Protein AF-A8TC04-F1 (afdb_monomer_lite)

Foldseek 3Di:
DDPDPDPPVVVVVVVLLVVLVVVLVVVLVVLVVVLVVLVVVLVLLVVLLVLLVVLVVLVVVLVVLVVVLVVLVVVLVVLVVVLVVLVVVLVVLVVQLVVLVVQLVVLVVVVVVDPDDDPVSVVSNVVSVVSNVVSVVVSVVSVVVSVVSVVVSVVSVVVSVVSVVSSVVSVVSSVVSCVSSVVSVHHSVCSVVSSVVSVVVSVVSVVVSVVSVVVSVVSVVVVVVVVVVVVVVVVCVPPVVVVVVDDDDDDDDPPQPPVLVVLLVLLCVLCVPDDPVRSVVVLVCLVVCCVVLVHHSSQLSNQLSVCSNVPNDPVCSNVSSSVVSNSND

Sequence (329 aa):
MSNRSKYQVAIAAIDQYSVPIKAARTSFGSLTEDVKAHSAEIKKLNASAASLKSYASVKRDLTETSAQMGSAKVKAERLAVATKELSLQTKGYESAVTSSQIKLQNLEAQMRATEQPSKALRTAIKEARKEVKLNTANLNEHQQQLSKTQAAYNKSRSEVSKLTKHYDVQRTKLHSLKSKLNESGIQAHKFCETQRQLKRDITAANAALDKQKAKLKSVQAASAKIESNKMARSELGGDALDLAMKGAVLAVPIKFAVDFESAFADVKKAVNDASDEELEVMKKRIVIEAPKLGVTQEGLSAIIAEGARNGIAKDELFNFAESAAKMSV

Structure (mmCIF, N/CA/C/O backbone):
data_AF-A8TC04-F1
#
_entry.id   AF-A8TC04-F1
#
loop_
_atom_site.group_PDB
_atom_site.id
_atom_site.type_symbol
_atom_site.label_atom_id
_atom_site.label_alt_id
_atom_site.label_comp_id
_atom_site.label_asym_id
_atom_site.label_entity_id
_atom_site.label_seq_id
_atom_site.pdbx_PDB_ins_code
_atom_site.Cartn_x
_atom_site.Cartn_y
_atom_site.Cartn_z
_atom_site.occupancy
_atom_site.B_iso_or_equiv
_atom_site.auth_seq_id
_atom_site.auth_comp_id
_atom_site.auth_asym_id
_atom_site.auth_atom_id
_atom_site.pdbx_PDB_model_num
ATOM 1 N N . MET A 1 1 ? -28.968 -27.195 91.025 1.00 33.62 1 MET A N 1
ATOM 2 C CA . MET A 1 1 ? -29.391 -27.347 89.618 1.00 33.62 1 MET A CA 1
ATOM 3 C C . MET A 1 1 ? -28.964 -26.120 88.821 1.00 33.62 1 MET A C 1
ATOM 5 O O . MET A 1 1 ? -29.231 -25.011 89.251 1.00 33.62 1 MET A O 1
ATOM 9 N N . SER A 1 2 ? -28.222 -26.370 87.738 1.00 34.72 2 SER A N 1
ATOM 10 C CA . SER A 1 2 ? -27.851 -25.525 86.586 1.00 34.72 2 SER A CA 1
ATOM 11 C C . SER A 1 2 ? -28.015 -23.996 86.658 1.00 34.72 2 SER A C 1
ATOM 13 O O . SER A 1 2 ? -29.091 -23.457 86.428 1.00 34.72 2 SER A O 1
ATOM 15 N N . ASN A 1 3 ? -26.886 -23.296 86.802 1.00 35.78 3 ASN A N 1
ATOM 16 C CA . ASN A 1 3 ? -26.751 -21.850 86.604 1.00 35.78 3 ASN A CA 1
ATOM 17 C C . ASN A 1 3 ? -26.178 -21.567 85.195 1.00 35.78 3 ASN A C 1
ATOM 19 O O . ASN A 1 3 ? -25.060 -21.081 85.044 1.00 35.78 3 ASN A O 1
ATOM 23 N N . ARG A 1 4 ? -26.902 -21.992 84.146 1.00 34.78 4 ARG A N 1
ATOM 24 C CA . ARG A 1 4 ? -26.385 -22.089 82.762 1.00 34.78 4 ARG A CA 1
ATOM 25 C C . ARG A 1 4 ? -27.090 -21.196 81.727 1.00 34.78 4 ARG A C 1
ATOM 27 O O . ARG A 1 4 ? -27.001 -21.501 80.546 1.00 34.78 4 ARG A O 1
ATOM 34 N N . SER A 1 5 ? -27.774 -20.112 82.117 1.00 39.09 5 SER A N 1
ATOM 35 C CA . SER A 1 5 ? -28.566 -19.307 81.156 1.00 39.09 5 SER A CA 1
ATOM 36 C C . SER A 1 5 ? -28.134 -17.851 80.933 1.00 39.09 5 SER A C 1
ATOM 38 O O . SER A 1 5 ? -28.690 -17.202 80.055 1.00 39.09 5 SER A O 1
ATOM 40 N N . LYS A 1 6 ? -27.131 -17.313 81.642 1.00 36.12 6 LYS A N 1
ATOM 41 C CA . LYS A 1 6 ? -26.790 -15.874 81.527 1.00 36.12 6 LYS A CA 1
ATOM 42 C C . LYS A 1 6 ? -25.680 -15.522 80.527 1.00 36.12 6 LYS A C 1
ATOM 44 O O . LYS A 1 6 ? -25.502 -14.349 80.230 1.00 36.12 6 LYS A O 1
ATOM 49 N N . TYR A 1 7 ? -24.991 -16.511 79.949 1.00 34.09 7 TYR A N 1
ATOM 50 C CA . TYR A 1 7 ? -23.875 -16.278 79.013 1.00 34.09 7 TYR A CA 1
ATOM 51 C C . TYR A 1 7 ? -24.157 -16.659 77.550 1.00 34.09 7 TYR A C 1
ATOM 53 O O . TYR A 1 7 ? -23.300 -16.452 76.699 1.00 34.09 7 TYR A O 1
ATOM 61 N N . GLN A 1 8 ? -25.348 -17.170 77.221 1.00 34.72 8 GLN A N 1
ATOM 62 C CA . GLN A 1 8 ? -25.701 -17.499 75.828 1.00 34.72 8 GLN A CA 1
ATOM 63 C C . GLN A 1 8 ? -26.382 -16.343 75.073 1.00 34.72 8 GLN A C 1
ATOM 65 O O . GLN A 1 8 ? -26.392 -16.337 73.847 1.00 34.72 8 GLN A O 1
ATOM 70 N N . VAL A 1 9 ? -26.887 -15.323 75.776 1.00 38.72 9 VAL A N 1
ATOM 71 C CA . VAL A 1 9 ? -27.655 -14.220 75.161 1.00 38.72 9 VAL A CA 1
ATOM 72 C C . VAL A 1 9 ? -26.753 -13.103 74.607 1.00 38.72 9 VAL A C 1
ATOM 74 O O . VAL A 1 9 ? -27.128 -12.422 73.659 1.00 38.72 9 VAL A O 1
ATOM 77 N N . ALA A 1 10 ? -25.522 -12.957 75.108 1.00 35.12 10 ALA A N 1
ATOM 78 C CA . ALA A 1 10 ? -24.589 -11.929 74.630 1.00 35.12 10 ALA A CA 1
ATOM 79 C C . ALA A 1 10 ? -23.898 -12.285 73.295 1.00 35.12 10 ALA A C 1
ATOM 81 O O . ALA A 1 10 ? -23.493 -11.392 72.557 1.00 35.12 10 ALA A O 1
ATOM 82 N N . ILE A 1 11 ? -23.787 -13.574 72.956 1.00 33.53 11 ILE A N 1
ATOM 83 C CA . ILE A 1 11 ? -23.133 -14.022 71.712 1.00 33.53 11 ILE A CA 1
ATOM 84 C C . ILE A 1 11 ? -24.115 -13.993 70.526 1.00 33.53 11 ILE A C 1
ATOM 86 O O . ILE A 1 11 ? -23.712 -13.683 69.410 1.00 33.53 11 ILE A O 1
ATOM 90 N N . ALA A 1 12 ? -25.413 -14.213 70.766 1.00 33.16 12 ALA A N 1
ATOM 91 C CA . ALA A 1 12 ? -26.442 -14.158 69.723 1.00 33.16 12 ALA A CA 1
ATOM 92 C C . ALA A 1 12 ? -26.723 -12.727 69.224 1.00 33.16 12 ALA A C 1
ATOM 94 O O . ALA A 1 12 ? -26.938 -12.531 68.030 1.00 33.16 12 ALA A O 1
ATOM 95 N N . ALA A 1 13 ? -26.660 -11.725 70.110 1.00 35.31 13 ALA A N 1
ATOM 96 C CA . ALA A 1 13 ? -26.838 -10.326 69.726 1.00 35.31 13 ALA A CA 1
ATOM 97 C C . ALA A 1 13 ? -25.692 -9.852 68.818 1.00 35.31 13 ALA A C 1
ATOM 99 O O . ALA A 1 13 ? -25.944 -9.341 67.737 1.00 35.31 13 ALA A O 1
ATOM 100 N N . ILE A 1 14 ? -24.428 -10.106 69.179 1.00 37.06 14 ILE A N 1
ATOM 101 C CA . ILE A 1 14 ? -23.271 -9.716 68.348 1.00 37.06 14 ILE A CA 1
ATOM 102 C C . ILE A 1 14 ? -23.347 -10.330 66.938 1.00 37.06 14 ILE A C 1
ATOM 104 O O . ILE A 1 14 ? -22.962 -9.678 65.966 1.00 37.06 14 ILE A O 1
ATOM 108 N N . ASP A 1 15 ? -23.868 -11.552 66.808 1.00 37.97 15 ASP A N 1
ATOM 109 C CA . ASP A 1 15 ? -23.991 -12.213 65.510 1.00 37.97 15 ASP A CA 1
ATOM 110 C C . ASP A 1 15 ? -25.166 -11.661 64.675 1.00 37.97 15 ASP A C 1
ATOM 112 O O . ASP A 1 15 ? -24.993 -11.477 63.470 1.00 37.97 15 ASP A O 1
ATOM 116 N N . GLN A 1 16 ? -26.297 -11.277 65.292 1.00 39.97 16 GLN A N 1
ATOM 117 C CA . GLN A 1 16 ? -27.462 -10.674 64.612 1.00 39.97 16 GLN A CA 1
ATOM 118 C C . GLN A 1 16 ? -27.167 -9.288 64.008 1.00 39.97 16 GLN A C 1
ATOM 120 O O . GLN A 1 16 ? -27.421 -9.098 62.819 1.00 39.97 16 GLN A O 1
ATOM 125 N N . TYR A 1 17 ? -26.485 -8.390 64.731 1.00 40.44 17 TYR A N 1
ATOM 126 C CA . TYR A 1 17 ? -26.035 -7.091 64.185 1.00 40.44 17 TYR A CA 1
ATOM 127 C C . TYR A 1 17 ? -24.934 -7.237 63.113 1.00 40.44 17 TYR A C 1
ATOM 129 O O . TYR A 1 17 ? -24.669 -6.319 62.330 1.00 40.44 17 TYR A O 1
ATOM 137 N N . SER A 1 18 ? -24.252 -8.389 63.058 1.00 42.75 18 SER A N 1
ATOM 138 C CA . SER A 1 18 ? -23.198 -8.645 62.070 1.00 42.75 18 SER A CA 1
ATOM 139 C C . SER A 1 18 ? -23.751 -9.000 60.688 1.00 42.75 18 SER A C 1
ATOM 141 O O . SER A 1 18 ? -23.075 -8.752 59.688 1.00 42.75 18 SER A O 1
ATOM 143 N N . VAL A 1 19 ? -24.962 -9.563 60.607 1.00 45.06 19 VAL A N 1
ATOM 144 C CA . VAL A 1 19 ? -25.558 -10.067 59.359 1.00 45.06 19 VAL A CA 1
ATOM 145 C C . VAL A 1 19 ? -25.884 -8.940 58.368 1.00 45.06 19 VAL A C 1
ATOM 147 O O . VAL A 1 19 ? -25.445 -9.052 57.220 1.00 45.06 19 VAL A O 1
ATOM 150 N N . PRO A 1 20 ? -26.535 -7.823 58.757 1.00 46.47 20 PRO A N 1
ATOM 151 C CA . PRO A 1 20 ? -26.794 -6.702 57.849 1.00 46.47 20 PRO A CA 1
ATOM 152 C C . PRO A 1 20 ? -25.502 -6.039 57.356 1.00 46.47 20 PRO A C 1
ATOM 154 O O . PRO A 1 20 ? -25.370 -5.708 56.178 1.00 46.47 20 PRO A O 1
ATOM 157 N N . ILE A 1 21 ? -24.502 -5.901 58.233 1.00 49.81 21 ILE A N 1
ATOM 158 C CA . ILE A 1 21 ? -23.195 -5.314 57.896 1.00 49.81 21 ILE A CA 1
ATOM 159 C C . ILE A 1 21 ? -22.402 -6.242 56.964 1.00 49.81 21 ILE A C 1
ATOM 161 O O . ILE A 1 21 ? -21.802 -5.780 55.990 1.00 49.81 21 ILE A O 1
ATOM 165 N N . LYS A 1 22 ? -22.419 -7.559 57.212 1.00 51.62 22 LYS A N 1
ATOM 166 C CA . LYS A 1 22 ? -21.842 -8.565 56.307 1.00 51.62 22 LYS A CA 1
ATOM 167 C C . LYS A 1 22 ? -22.556 -8.542 54.953 1.00 51.62 22 LYS A C 1
ATOM 169 O O . LYS A 1 22 ? -21.878 -8.508 53.933 1.00 51.62 22 LYS A O 1
ATOM 174 N N . ALA A 1 23 ? -23.887 -8.473 54.924 1.00 51.75 23 ALA A N 1
ATOM 175 C CA . ALA A 1 23 ? -24.673 -8.384 53.692 1.00 51.75 23 ALA A CA 1
ATOM 176 C C . ALA A 1 23 ? -24.370 -7.102 52.894 1.00 51.75 23 ALA A C 1
ATOM 178 O O . ALA A 1 23 ? -24.183 -7.161 51.676 1.00 51.75 23 ALA A O 1
ATOM 179 N N . ALA A 1 24 ? -24.226 -5.956 53.568 1.00 53.03 24 ALA A N 1
ATOM 180 C CA . ALA A 1 24 ? -23.810 -4.698 52.951 1.00 53.03 24 ALA A CA 1
ATOM 181 C C . ALA A 1 24 ? -22.376 -4.773 52.397 1.00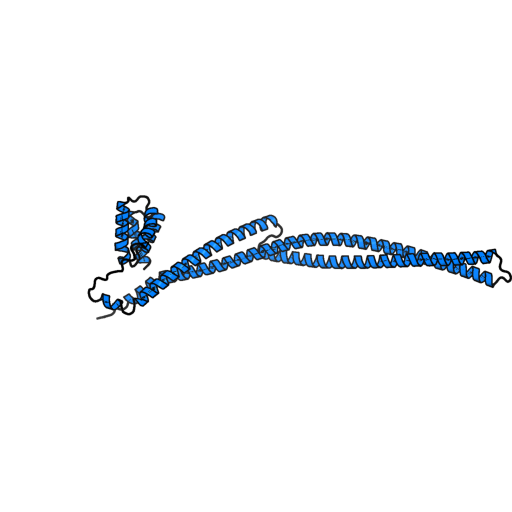 53.03 24 ALA A C 1
ATOM 183 O O . ALA A 1 24 ? -22.118 -4.317 51.283 1.00 53.03 24 ALA A O 1
ATOM 184 N N . ARG A 1 25 ? -21.445 -5.408 53.122 1.00 55.88 25 ARG A N 1
ATOM 185 C CA . ARG A 1 25 ? -20.059 -5.622 52.670 1.00 55.88 25 ARG A CA 1
ATOM 186 C C . ARG A 1 25 ? -19.984 -6.554 51.457 1.00 55.88 25 ARG A C 1
ATOM 188 O O . ARG A 1 25 ? -19.236 -6.266 50.526 1.00 55.88 25 ARG A O 1
ATOM 195 N N . THR A 1 26 ? -20.784 -7.618 51.427 1.00 60.72 26 THR A N 1
ATOM 196 C CA . THR A 1 26 ? -20.911 -8.526 50.273 1.00 60.72 26 THR A CA 1
ATOM 197 C C . THR A 1 26 ? -21.545 -7.819 49.069 1.00 60.72 26 THR A C 1
ATOM 199 O O . THR A 1 26 ? -21.076 -7.969 47.941 1.00 60.72 26 THR A O 1
ATOM 202 N N . SER A 1 27 ? -22.554 -6.974 49.298 1.00 60.47 27 SER A N 1
ATOM 203 C CA . SER A 1 27 ? -23.187 -6.146 48.256 1.00 60.47 27 SER A CA 1
ATOM 204 C C . SER A 1 27 ? -22.231 -5.087 47.690 1.00 60.47 27 SER A C 1
ATOM 206 O O . SER A 1 27 ? -22.223 -4.804 46.496 1.00 60.47 27 SER A O 1
ATOM 208 N N . PHE A 1 28 ? -21.373 -4.513 48.534 1.00 61.53 28 PHE A N 1
ATOM 209 C CA . PHE A 1 28 ? -20.315 -3.601 48.104 1.00 61.53 28 PHE A CA 1
ATOM 210 C C . PHE A 1 28 ? -19.210 -4.322 47.313 1.00 61.53 28 PHE A C 1
ATOM 212 O O . PHE A 1 28 ? -18.729 -3.802 46.302 1.00 61.53 28 PHE A O 1
ATOM 219 N N . GLY A 1 29 ? -18.820 -5.523 47.755 1.00 61.53 29 GLY A N 1
ATOM 220 C CA . GLY A 1 29 ? -17.868 -6.383 47.052 1.00 61.53 29 GLY A CA 1
ATOM 221 C C . GLY A 1 29 ? -18.354 -6.741 45.648 1.00 61.53 29 GLY A C 1
ATOM 222 O O . GLY A 1 29 ? -17.647 -6.472 44.680 1.00 61.53 29 GLY A O 1
ATOM 223 N N . SER A 1 30 ? -19.592 -7.227 45.536 1.00 66.88 30 SER A N 1
ATOM 224 C CA . SER A 1 30 ? -20.228 -7.542 44.247 1.00 66.88 30 SER A CA 1
ATOM 225 C C . SER A 1 30 ? -20.366 -6.316 43.342 1.00 66.88 30 SER A C 1
ATOM 227 O O . SER A 1 30 ? -19.941 -6.375 42.196 1.00 66.88 30 SER A O 1
ATOM 229 N N . LEU A 1 31 ? -20.814 -5.161 43.850 1.00 65.12 31 LEU A N 1
ATOM 230 C CA . LEU A 1 31 ? -20.885 -3.932 43.043 1.00 65.12 31 LEU A CA 1
ATOM 231 C C . LEU A 1 31 ? -19.504 -3.475 42.537 1.00 65.12 31 LEU A C 1
ATOM 233 O O . LEU A 1 31 ? -19.373 -2.960 41.427 1.00 65.12 31 LEU A O 1
ATOM 237 N N . THR A 1 32 ? -18.458 -3.647 43.348 1.00 67.31 32 THR A N 1
ATOM 238 C CA . THR A 1 32 ? -17.078 -3.358 42.932 1.00 67.31 32 THR A CA 1
ATOM 239 C C . THR A 1 32 ? -16.629 -4.307 41.820 1.00 67.31 32 THR A C 1
ATOM 241 O O . THR A 1 32 ? -15.931 -3.891 40.893 1.00 67.31 32 THR A O 1
ATOM 244 N N . GLU A 1 33 ? -17.013 -5.577 41.912 1.00 76.00 33 GLU A N 1
ATOM 245 C CA . GLU A 1 33 ? -16.718 -6.610 40.922 1.00 76.00 33 GLU A CA 1
ATOM 246 C C . GLU A 1 33 ? -17.474 -6.369 39.607 1.00 76.00 33 GLU A C 1
ATOM 248 O O . GLU A 1 33 ? -16.854 -6.404 38.545 1.00 76.00 33 GLU A O 1
ATOM 253 N N . ASP A 1 34 ? -18.739 -5.954 39.673 1.00 72.12 34 ASP A N 1
ATOM 254 C CA . ASP A 1 34 ? -19.549 -5.549 38.518 1.00 72.12 34 ASP A CA 1
ATOM 255 C C . ASP A 1 34 ? -18.953 -4.332 37.801 1.00 72.12 34 ASP A C 1
ATOM 257 O O . ASP A 1 34 ? -18.794 -4.333 36.579 1.00 72.12 34 ASP A O 1
ATOM 261 N N . VAL A 1 35 ? -18.533 -3.301 38.547 1.00 70.75 35 VAL A N 1
ATOM 262 C CA . VAL A 1 35 ? -17.863 -2.123 37.965 1.00 70.75 35 VAL A CA 1
ATOM 263 C C . VAL A 1 35 ? -16.559 -2.525 37.270 1.00 70.75 35 VAL A C 1
ATOM 265 O O . VAL A 1 35 ? -16.237 -1.997 36.200 1.00 70.75 35 VAL A O 1
ATOM 268 N N . LYS A 1 36 ? -15.795 -3.464 37.847 1.00 74.56 36 LYS A N 1
ATOM 269 C CA . LYS A 1 36 ? -14.584 -4.008 37.210 1.00 74.56 36 LYS A CA 1
ATOM 270 C C . LYS A 1 36 ? -14.927 -4.790 35.941 1.00 74.56 36 LYS A C 1
ATOM 272 O O . LYS A 1 36 ? -14.268 -4.574 34.922 1.00 74.56 36 LYS A O 1
ATOM 277 N N . ALA A 1 37 ? -15.948 -5.642 35.981 1.00 77.12 37 ALA A N 1
ATOM 278 C CA . ALA A 1 37 ? -16.402 -6.435 34.844 1.00 77.12 37 ALA A CA 1
ATOM 279 C C . ALA A 1 37 ? -16.880 -5.543 33.686 1.00 77.12 37 ALA A C 1
ATOM 281 O O . ALA A 1 37 ? -16.391 -5.681 32.564 1.00 77.12 37 ALA A O 1
ATOM 282 N N . HIS A 1 38 ? -17.725 -4.546 33.957 1.00 74.69 38 HIS A N 1
ATOM 283 C CA . HIS A 1 38 ? -18.186 -3.595 32.943 1.00 74.69 38 HIS A CA 1
ATOM 284 C C . HIS A 1 38 ? -17.065 -2.703 32.407 1.00 74.69 38 HIS A C 1
ATOM 286 O O . HIS A 1 38 ? -17.018 -2.413 31.213 1.00 74.69 38 HIS A O 1
ATOM 292 N N . SER A 1 39 ? -16.110 -2.297 33.248 1.00 71.69 39 SER A N 1
ATOM 293 C CA . SER A 1 39 ? -14.915 -1.584 32.781 1.00 71.69 39 SER A CA 1
ATOM 294 C C . SER A 1 39 ? -14.104 -2.436 31.794 1.00 71.69 39 SER A C 1
ATOM 296 O O . SER A 1 39 ? -13.683 -1.954 30.736 1.00 71.69 39 SER A O 1
ATOM 298 N N . ALA A 1 40 ? -13.928 -3.728 32.094 1.00 79.94 40 ALA A N 1
ATOM 299 C CA . ALA A 1 40 ? -13.259 -4.672 31.203 1.00 79.94 40 ALA A CA 1
ATOM 300 C C . ALA A 1 40 ? -14.036 -4.880 29.890 1.00 79.94 40 ALA A C 1
ATOM 302 O O . ALA A 1 40 ? -13.431 -4.923 28.814 1.00 79.94 40 ALA A O 1
ATOM 303 N N . GLU A 1 41 ? -15.365 -4.935 29.952 1.00 79.19 41 GLU A N 1
ATOM 304 C CA . GLU A 1 41 ? -16.240 -5.026 28.783 1.00 79.19 41 GLU A CA 1
ATOM 305 C C . GLU A 1 41 ? -16.136 -3.782 27.887 1.00 79.19 41 GLU A C 1
ATOM 307 O O . GLU A 1 41 ? -15.876 -3.906 26.690 1.00 79.19 41 GLU A O 1
ATOM 312 N N . ILE A 1 42 ? -16.207 -2.573 28.455 1.00 78.69 42 ILE A N 1
ATOM 313 C CA . ILE A 1 42 ? -16.012 -1.313 27.717 1.00 78.69 42 ILE A CA 1
ATOM 314 C C . ILE A 1 42 ? -14.633 -1.277 27.058 1.00 78.69 42 ILE A C 1
ATOM 316 O O . ILE A 1 42 ? -14.494 -0.838 25.912 1.00 78.69 42 ILE A O 1
ATOM 320 N N . LYS A 1 43 ? -13.593 -1.765 27.743 1.00 85.00 43 LYS A N 1
ATOM 321 C CA . LYS A 1 43 ? -12.251 -1.882 27.159 1.00 85.00 43 LYS A CA 1
ATOM 322 C C . LYS A 1 43 ? -12.251 -2.822 25.947 1.00 85.00 43 LYS A C 1
ATOM 324 O O . LYS A 1 43 ? -11.655 -2.482 24.923 1.00 85.00 43 LYS A O 1
ATOM 329 N N . LYS A 1 44 ? -12.948 -3.961 26.023 1.00 84.00 44 LYS A N 1
ATOM 330 C CA . LYS A 1 44 ? -13.101 -4.912 24.908 1.00 84.00 44 LYS A CA 1
ATOM 331 C C . LYS A 1 44 ? -13.891 -4.310 23.738 1.00 84.00 44 LYS A C 1
ATOM 333 O O . LYS A 1 44 ? -13.472 -4.458 22.587 1.00 84.00 44 LYS A O 1
ATOM 338 N N . LEU A 1 45 ? -14.980 -3.589 24.009 1.00 82.56 45 LEU A N 1
ATOM 339 C CA . LEU A 1 45 ? -15.776 -2.893 22.990 1.00 82.56 45 LEU A CA 1
ATOM 340 C C . LEU A 1 45 ? -14.953 -1.803 22.286 1.00 82.56 45 LEU A C 1
ATOM 342 O O . LEU A 1 45 ? -14.944 -1.724 21.058 1.00 82.56 45 LEU A O 1
ATOM 346 N N . ASN A 1 46 ? -14.176 -1.019 23.038 1.00 81.88 46 ASN A N 1
ATOM 347 C CA . ASN A 1 46 ? -13.267 -0.022 22.469 1.00 81.88 46 ASN A CA 1
ATOM 348 C C . ASN A 1 46 ? -12.157 -0.657 21.615 1.00 81.88 46 ASN A C 1
ATOM 350 O O . ASN A 1 46 ? -11.884 -0.186 20.508 1.00 81.88 46 ASN A O 1
ATOM 354 N N . ALA A 1 47 ? -11.544 -1.751 22.079 1.00 87.50 47 ALA A N 1
ATOM 355 C CA . ALA A 1 47 ? -10.548 -2.496 21.301 1.00 87.50 47 ALA A CA 1
ATOM 356 C C . ALA A 1 47 ? -11.141 -3.050 19.994 1.00 87.50 47 ALA A C 1
ATOM 358 O O . ALA A 1 47 ? -10.505 -3.011 18.933 1.00 87.50 47 ALA A O 1
ATOM 359 N N . SER A 1 48 ? -12.389 -3.506 20.053 1.00 86.12 48 SER A N 1
ATOM 360 C CA . SER A 1 48 ? -13.142 -3.963 18.891 1.00 86.12 48 SER A CA 1
ATOM 361 C C . SER A 1 48 ? -13.431 -2.829 17.905 1.00 86.12 48 SER A C 1
ATOM 363 O O . SER A 1 48 ? -13.240 -2.996 16.700 1.00 86.12 48 SER A O 1
ATOM 365 N N . ALA A 1 49 ? -13.794 -1.641 18.398 1.00 84.69 49 ALA A N 1
ATOM 366 C CA . ALA A 1 49 ? -14.038 -0.460 17.569 1.00 84.69 49 ALA A CA 1
ATOM 367 C C . ALA A 1 49 ? -12.760 -0.000 16.852 1.00 84.69 49 ALA A C 1
ATOM 369 O O . ALA A 1 49 ? -12.780 0.299 15.654 1.00 84.69 49 ALA A O 1
ATOM 370 N N . ALA A 1 50 ? -11.629 -0.012 17.560 1.00 89.50 50 ALA A N 1
ATOM 371 C CA . ALA A 1 50 ? -10.318 0.292 16.994 1.00 89.50 50 ALA A CA 1
ATOM 372 C C . ALA A 1 50 ? -9.895 -0.731 15.925 1.00 89.50 50 ALA A C 1
ATOM 374 O O . ALA A 1 50 ? -9.382 -0.355 14.864 1.00 89.50 50 ALA A O 1
ATOM 375 N N . SER A 1 51 ? -10.152 -2.018 16.171 1.00 90.06 51 SER A N 1
ATOM 376 C CA . SER A 1 51 ? -9.880 -3.101 15.218 1.00 90.06 51 SER A CA 1
ATOM 377 C C . SER A 1 51 ? -10.747 -2.977 13.964 1.00 90.06 51 SER A C 1
ATOM 379 O O . SER A 1 51 ? -10.246 -3.137 12.853 1.00 90.06 51 SER A O 1
ATOM 381 N N . LEU A 1 52 ? -12.020 -2.604 14.121 1.00 87.94 52 LEU A N 1
ATOM 382 C CA . LEU A 1 52 ? -12.959 -2.390 13.020 1.00 87.94 52 LEU A CA 1
ATOM 383 C C . LEU A 1 52 ? -12.544 -1.193 12.149 1.00 87.94 52 LEU A C 1
ATOM 385 O O . LEU A 1 52 ? -12.503 -1.301 10.923 1.00 87.94 52 LEU A O 1
ATOM 389 N N . LYS A 1 53 ? -12.152 -0.072 12.770 1.00 90.00 53 LYS A N 1
ATOM 390 C CA . LYS A 1 53 ? -11.595 1.095 12.063 1.00 90.00 53 LYS A CA 1
ATOM 391 C C . LYS A 1 53 ? -10.314 0.732 11.307 1.00 90.00 53 LYS A C 1
ATOM 393 O O . LYS A 1 53 ? -10.161 1.089 10.140 1.00 90.00 53 LYS A O 1
ATOM 398 N N . SER A 1 54 ? -9.416 -0.011 11.956 1.00 92.50 54 SER A N 1
ATOM 399 C CA . SER A 1 54 ? -8.176 -0.491 11.337 1.00 92.50 54 SER A CA 1
ATOM 400 C C . SER A 1 54 ? -8.454 -1.411 10.147 1.00 92.50 54 SER A C 1
ATOM 402 O O . SER A 1 54 ? -7.800 -1.281 9.117 1.00 92.50 54 SER A O 1
ATOM 404 N N . TYR A 1 55 ? -9.448 -2.300 10.252 1.00 92.50 55 TYR A N 1
ATOM 405 C CA . TYR A 1 55 ? -9.878 -3.180 9.161 1.00 92.50 55 TYR A CA 1
ATOM 406 C C . TYR A 1 55 ? -10.350 -2.379 7.942 1.00 92.50 55 TYR A C 1
ATOM 408 O O . TYR A 1 55 ? -9.907 -2.645 6.825 1.00 92.50 55 TYR A O 1
ATOM 416 N N . ALA A 1 56 ? -11.191 -1.361 8.148 1.00 90.75 56 ALA A N 1
ATOM 417 C CA . ALA A 1 56 ? -11.659 -0.493 7.068 1.00 90.75 56 ALA A CA 1
ATOM 418 C C . ALA A 1 56 ? -10.518 0.297 6.408 1.00 90.75 56 ALA A C 1
ATOM 420 O O . ALA A 1 56 ? -10.455 0.357 5.181 1.00 90.75 56 ALA A O 1
ATOM 421 N N . SER A 1 57 ? -9.591 0.843 7.205 1.00 92.69 57 SER A N 1
ATOM 422 C CA . SER A 1 57 ? -8.409 1.540 6.679 1.00 92.69 57 SER A CA 1
ATOM 423 C C . SER A 1 57 ? -7.551 0.613 5.825 1.00 92.69 57 SER A C 1
ATOM 425 O O . SER A 1 57 ? -7.301 0.916 4.666 1.00 92.69 57 SER A O 1
ATOM 427 N N . VAL A 1 58 ? -7.174 -0.557 6.353 1.00 95.19 58 VAL A N 1
ATOM 428 C CA . VAL A 1 58 ? -6.338 -1.520 5.620 1.00 95.19 58 VAL A CA 1
ATOM 429 C C . VAL A 1 58 ? -7.045 -2.008 4.356 1.00 95.19 58 VAL A C 1
ATOM 431 O O . VAL A 1 58 ? -6.391 -2.193 3.337 1.00 95.19 58 VAL A O 1
ATOM 434 N N . LYS A 1 59 ? -8.374 -2.176 4.375 1.00 93.19 59 LYS A N 1
ATOM 435 C CA . LYS A 1 59 ? -9.148 -2.522 3.174 1.00 93.19 59 LYS A CA 1
ATOM 436 C C . LYS A 1 59 ? -9.042 -1.433 2.101 1.00 93.19 59 LYS A C 1
ATOM 438 O O . LYS A 1 59 ? -8.833 -1.765 0.938 1.00 93.19 59 LYS A O 1
ATOM 443 N N . ARG A 1 60 ? -9.159 -0.156 2.484 1.00 93.31 60 ARG A N 1
ATOM 444 C CA . ARG A 1 60 ? -8.987 0.990 1.575 1.00 93.31 60 ARG A CA 1
ATOM 445 C C . ARG A 1 60 ? -7.563 1.034 1.014 1.00 93.31 60 ARG A C 1
ATOM 447 O O . ARG A 1 60 ? -7.388 1.086 -0.202 1.00 93.31 60 ARG A O 1
ATOM 454 N N . ASP A 1 61 ? -6.563 0.923 1.881 1.00 93.44 61 ASP A N 1
ATOM 455 C CA . ASP A 1 61 ? -5.151 0.957 1.489 1.00 93.44 61 ASP A CA 1
ATOM 456 C C . ASP A 1 61 ? -4.797 -0.222 0.563 1.00 93.44 61 ASP A C 1
ATOM 458 O O . ASP A 1 61 ? -4.043 -0.051 -0.393 1.00 93.44 61 ASP A O 1
ATOM 462 N N . LEU A 1 62 ? -5.401 -1.398 0.781 1.00 95.19 62 LEU A N 1
ATOM 463 C CA . LEU A 1 62 ? -5.256 -2.573 -0.083 1.00 95.19 62 LEU A CA 1
ATOM 464 C C . LEU A 1 62 ? -5.829 -2.322 -1.483 1.00 95.19 62 LEU A C 1
ATOM 466 O O . LEU A 1 62 ? -5.194 -2.674 -2.477 1.00 95.19 62 LEU A O 1
ATOM 470 N N . THR A 1 63 ? -7.009 -1.698 -1.583 1.00 93.88 63 THR A N 1
ATOM 471 C CA . THR A 1 63 ? -7.595 -1.341 -2.888 1.00 93.88 63 THR A CA 1
ATOM 472 C C . THR A 1 63 ? -6.754 -0.306 -3.631 1.00 93.88 63 THR A C 1
ATOM 474 O O . THR A 1 63 ? -6.522 -0.450 -4.831 1.00 93.88 63 THR A O 1
ATOM 477 N N . GLU A 1 64 ? -6.228 0.688 -2.915 1.00 95.00 64 GLU A N 1
ATOM 478 C CA . GLU A 1 64 ? -5.365 1.727 -3.477 1.00 95.00 64 GLU A CA 1
ATOM 479 C C . GLU A 1 64 ? -4.029 1.140 -3.959 1.00 95.00 64 GLU A C 1
ATOM 481 O O . GLU A 1 64 ? -3.629 1.346 -5.106 1.00 95.00 64 GLU A O 1
ATOM 486 N N . THR A 1 65 ? -3.392 0.307 -3.132 1.00 96.06 65 THR A N 1
ATOM 487 C CA . THR A 1 65 ? -2.140 -0.389 -3.469 1.00 96.06 65 THR A CA 1
ATOM 488 C C . THR A 1 65 ? -2.339 -1.333 -4.655 1.00 96.06 65 THR A C 1
ATOM 490 O O . THR A 1 65 ? -1.481 -1.409 -5.532 1.00 96.06 65 THR A O 1
ATOM 493 N N . SER A 1 66 ? -3.491 -2.008 -4.751 1.00 94.62 66 SER A N 1
ATOM 494 C CA . SER A 1 66 ? -3.839 -2.843 -5.907 1.00 94.62 66 SER A CA 1
ATOM 495 C C . SER A 1 66 ? -3.927 -2.031 -7.203 1.00 94.62 66 SER A C 1
ATOM 497 O O . SER A 1 66 ? -3.403 -2.460 -8.233 1.00 94.62 66 SER A O 1
ATOM 499 N N . ALA A 1 67 ? -4.558 -0.854 -7.168 1.00 94.44 67 ALA A N 1
ATOM 500 C CA . ALA A 1 67 ? -4.669 0.027 -8.332 1.00 94.44 67 ALA A CA 1
ATOM 501 C C . ALA A 1 67 ? -3.302 0.596 -8.757 1.00 94.44 67 ALA A C 1
ATOM 503 O O . ALA A 1 67 ? -2.964 0.609 -9.948 1.00 94.44 67 ALA A O 1
ATOM 504 N N . GLN A 1 68 ? -2.479 1.005 -7.786 1.00 94.19 68 GLN A N 1
ATOM 505 C CA . GLN A 1 68 ? -1.106 1.454 -8.025 1.00 94.19 68 GLN A CA 1
ATOM 506 C C . GLN A 1 68 ? -0.239 0.330 -8.603 1.00 94.19 68 GLN A C 1
ATOM 508 O O . GLN A 1 68 ? 0.481 0.551 -9.576 1.00 94.19 68 GLN A O 1
ATOM 513 N N . MET A 1 69 ? -0.348 -0.889 -8.065 1.00 95.75 69 MET A N 1
ATOM 514 C CA . MET A 1 69 ? 0.359 -2.069 -8.566 1.00 95.75 69 MET A CA 1
ATOM 515 C C . MET A 1 69 ? -0.043 -2.389 -10.008 1.00 95.75 69 MET A C 1
ATOM 517 O O . MET A 1 69 ? 0.833 -2.639 -10.833 1.00 95.75 69 MET A O 1
ATOM 521 N N . GLY A 1 70 ? -1.339 -2.349 -10.333 1.00 91.94 70 GLY A N 1
ATOM 522 C CA . GLY A 1 70 ? -1.824 -2.530 -11.705 1.00 91.94 70 GLY A CA 1
ATOM 523 C C . GLY A 1 70 ? -1.235 -1.490 -12.660 1.00 91.94 70 GLY A C 1
ATOM 524 O O . GLY A 1 70 ? -0.659 -1.838 -13.689 1.00 91.94 70 GLY A O 1
ATOM 525 N N . SER A 1 71 ? -1.270 -0.217 -12.268 1.00 94.00 71 SER A N 1
ATOM 526 C CA . SER A 1 71 ? -0.681 0.878 -13.049 1.00 94.00 71 SER A CA 1
ATOM 527 C C . SER A 1 71 ? 0.834 0.721 -13.234 1.00 94.00 71 SER A C 1
ATOM 529 O O . SER A 1 71 ? 1.364 0.984 -14.314 1.00 94.00 71 SER A O 1
ATOM 531 N N . ALA A 1 72 ? 1.548 0.277 -12.198 1.00 95.00 72 ALA A N 1
ATOM 532 C CA . ALA A 1 72 ? 2.987 0.030 -12.248 1.00 95.00 72 ALA A CA 1
ATOM 533 C C . ALA A 1 72 ? 3.345 -1.165 -13.147 1.00 95.00 72 ALA A C 1
ATOM 535 O O . ALA A 1 72 ? 4.345 -1.100 -13.863 1.00 95.00 72 ALA A O 1
ATOM 536 N N . LYS A 1 73 ? 2.520 -2.223 -13.162 1.00 94.56 73 LYS A N 1
ATOM 537 C CA . LYS A 1 73 ? 2.678 -3.372 -14.071 1.00 94.56 73 LYS A CA 1
ATOM 538 C C . LYS A 1 73 ? 2.535 -2.950 -15.529 1.00 94.56 73 LYS A C 1
ATOM 540 O O . LYS A 1 73 ? 3.448 -3.197 -16.306 1.00 94.56 73 LYS A O 1
ATOM 545 N N . VAL A 1 74 ? 1.483 -2.199 -15.863 1.00 97.12 74 VAL A N 1
ATOM 546 C CA . VAL A 1 74 ? 1.283 -1.670 -17.226 1.00 97.12 74 VAL A CA 1
ATOM 547 C C . VAL A 1 74 ? 2.456 -0.783 -17.659 1.00 97.12 74 VAL A C 1
ATOM 549 O O . VAL A 1 74 ? 2.931 -0.880 -18.789 1.00 97.12 74 VAL A O 1
ATOM 552 N N . LYS A 1 75 ? 2.975 0.074 -16.767 1.00 96.12 75 LYS A N 1
ATOM 553 C CA . LYS A 1 75 ? 4.175 0.882 -17.055 1.00 96.12 75 LYS A CA 1
ATOM 554 C C . LYS A 1 75 ? 5.410 0.011 -17.299 1.00 96.12 75 LYS A C 1
ATOM 556 O O . LYS A 1 75 ? 6.146 0.275 -18.246 1.00 96.12 75 LYS A O 1
ATOM 561 N N . ALA A 1 76 ? 5.628 -1.017 -16.479 1.00 95.75 76 ALA A N 1
ATOM 562 C CA . ALA A 1 76 ? 6.747 -1.940 -16.645 1.00 95.75 76 ALA A CA 1
ATOM 563 C C . ALA A 1 76 ? 6.652 -2.709 -17.971 1.00 95.75 76 ALA A C 1
ATOM 565 O O . ALA A 1 76 ? 7.653 -2.821 -18.668 1.00 95.75 76 ALA A O 1
ATOM 566 N N . GLU A 1 77 ? 5.463 -3.175 -18.352 1.00 94.38 77 GLU A N 1
ATOM 567 C CA . GLU A 1 77 ? 5.217 -3.854 -19.630 1.00 94.38 77 GLU A CA 1
ATOM 568 C C . GLU A 1 77 ? 5.499 -2.938 -20.824 1.00 94.38 77 GLU A C 1
ATOM 570 O O . GLU A 1 77 ? 6.226 -3.324 -21.737 1.00 94.38 77 GLU A O 1
ATOM 575 N N . ARG A 1 78 ? 5.011 -1.691 -20.791 1.00 96.25 78 ARG A N 1
ATOM 576 C CA . ARG A 1 78 ? 5.306 -0.697 -21.837 1.00 96.25 78 ARG A CA 1
ATOM 577 C C . ARG A 1 78 ? 6.803 -0.433 -21.970 1.00 96.25 78 ARG A C 1
ATOM 579 O O . ARG A 1 78 ? 7.319 -0.400 -23.082 1.00 96.25 78 ARG A O 1
ATOM 586 N N . LEU A 1 79 ? 7.503 -0.275 -20.846 1.00 97.75 79 LEU A N 1
ATOM 587 C CA . LEU A 1 79 ? 8.953 -0.084 -20.840 1.00 97.75 79 LEU A CA 1
ATOM 588 C C . LEU A 1 79 ? 9.698 -1.334 -21.328 1.00 97.75 79 LEU A C 1
ATOM 590 O O . LEU A 1 79 ? 10.684 -1.192 -22.038 1.00 97.75 79 LEU A O 1
ATOM 594 N N . ALA A 1 80 ? 9.218 -2.542 -21.019 1.00 96.38 80 ALA A N 1
ATOM 595 C CA . ALA A 1 80 ? 9.800 -3.785 -21.526 1.00 96.38 80 ALA A CA 1
ATOM 596 C C . ALA A 1 80 ? 9.704 -3.874 -23.055 1.00 96.38 80 ALA A C 1
ATOM 598 O O . ALA A 1 80 ? 10.678 -4.232 -23.719 1.00 96.38 80 ALA A O 1
ATOM 599 N N . VAL A 1 81 ? 8.538 -3.527 -23.611 1.00 97.19 81 VAL A N 1
ATOM 600 C CA . VAL A 1 81 ? 8.322 -3.472 -25.063 1.00 97.19 81 VAL A CA 1
ATOM 601 C C . VAL A 1 81 ? 9.226 -2.413 -25.694 1.00 97.19 81 VAL A C 1
ATOM 603 O O . VAL A 1 81 ? 9.949 -2.735 -26.633 1.00 97.19 81 VAL A O 1
ATOM 606 N N . ALA A 1 82 ? 9.269 -1.201 -25.131 1.00 96.50 82 ALA A N 1
ATOM 607 C CA . ALA A 1 82 ? 10.130 -0.124 -25.620 1.00 96.50 82 ALA A CA 1
ATOM 608 C C . ALA A 1 82 ? 11.619 -0.506 -25.583 1.00 96.50 82 ALA A C 1
ATOM 610 O O . ALA A 1 82 ? 12.326 -0.312 -26.565 1.00 96.50 82 ALA A O 1
ATOM 611 N N . THR A 1 83 ? 12.103 -1.119 -24.496 1.00 97.12 83 THR A N 1
ATOM 612 C CA . THR A 1 83 ? 13.473 -1.652 -24.420 1.00 97.12 83 THR A CA 1
ATOM 613 C C . THR A 1 83 ? 13.733 -2.662 -25.533 1.00 97.12 83 THR A C 1
ATOM 615 O O . THR A 1 83 ? 14.786 -2.617 -26.169 1.00 97.12 83 THR A O 1
ATOM 618 N N . LYS A 1 84 ? 12.804 -3.600 -25.762 1.00 96.94 84 LYS A N 1
ATOM 619 C CA . LYS A 1 84 ? 12.964 -4.636 -26.788 1.00 96.94 84 LYS A CA 1
ATOM 620 C C . LYS A 1 84 ? 13.053 -4.018 -28.182 1.00 96.94 84 LYS A C 1
ATOM 622 O O . LYS A 1 84 ? 13.921 -4.407 -28.956 1.00 96.94 84 LYS A O 1
ATOM 627 N N . GLU A 1 85 ? 12.192 -3.053 -28.483 1.00 95.81 85 GLU A N 1
ATOM 628 C CA . GLU A 1 85 ? 12.186 -2.336 -29.757 1.00 95.81 85 GLU A CA 1
ATOM 629 C C . GLU A 1 85 ? 13.466 -1.518 -29.961 1.00 95.81 85 GLU A C 1
ATOM 631 O O . GLU A 1 85 ? 14.136 -1.677 -30.982 1.00 95.81 85 GLU A O 1
ATOM 636 N N . LEU A 1 86 ? 13.878 -0.732 -28.961 1.00 96.69 86 LEU A N 1
ATOM 637 C CA . LEU A 1 86 ? 15.133 0.021 -29.012 1.00 96.69 86 LEU A CA 1
ATOM 638 C C . LEU A 1 86 ? 16.337 -0.906 -29.183 1.00 96.69 86 LEU A C 1
ATOM 640 O O . LEU A 1 86 ? 17.227 -0.598 -29.963 1.00 96.69 86 LEU A O 1
ATOM 644 N N . SER A 1 87 ? 16.358 -2.058 -28.508 1.00 96.38 87 SER A N 1
ATOM 645 C CA . SER A 1 87 ? 17.435 -3.040 -28.658 1.00 96.38 87 SER A CA 1
ATOM 646 C C . SER A 1 87 ? 17.523 -3.587 -30.085 1.00 96.38 87 SER A C 1
ATOM 648 O O . SER A 1 87 ? 18.627 -3.761 -30.601 1.00 96.38 87 SER A O 1
ATOM 650 N N . LEU A 1 88 ? 16.385 -3.828 -30.745 1.00 95.75 88 LEU A N 1
ATOM 651 C CA . LEU A 1 88 ? 16.358 -4.235 -32.153 1.00 95.75 88 LEU A CA 1
ATOM 652 C C . LEU A 1 88 ? 16.865 -3.118 -33.072 1.00 95.75 88 LEU A C 1
ATOM 654 O O . LEU A 1 88 ? 17.666 -3.388 -33.964 1.00 95.75 88 LEU A O 1
ATOM 658 N N . GLN A 1 89 ? 16.460 -1.869 -32.828 1.00 95.56 89 GLN A N 1
ATOM 659 C CA . GLN A 1 89 ? 16.958 -0.715 -33.580 1.00 95.56 89 GLN A CA 1
ATOM 660 C C . GLN A 1 89 ? 18.473 -0.542 -33.408 1.00 95.56 89 GLN A C 1
ATOM 662 O O . GLN A 1 89 ? 19.180 -0.382 -34.401 1.00 95.56 89 GLN A O 1
ATOM 667 N N . THR A 1 90 ? 18.994 -0.650 -32.179 1.00 96.44 90 THR A N 1
ATOM 668 C CA . THR A 1 90 ? 20.435 -0.566 -31.892 1.00 96.44 90 THR A CA 1
ATOM 669 C C . THR A 1 90 ? 21.231 -1.593 -32.698 1.00 96.44 90 THR A C 1
ATOM 671 O O . THR A 1 90 ? 22.235 -1.221 -33.296 1.00 96.44 90 THR A O 1
ATOM 674 N N . LYS A 1 91 ? 20.751 -2.840 -32.825 1.00 96.75 91 LYS A N 1
ATOM 675 C CA . LYS A 1 91 ? 21.392 -3.859 -33.684 1.00 96.75 91 LYS A CA 1
ATOM 676 C C . LYS A 1 91 ? 21.442 -3.455 -35.164 1.00 96.75 91 LYS A C 1
ATOM 678 O O . LYS A 1 91 ? 22.397 -3.783 -35.870 1.00 96.75 91 LYS A O 1
ATOM 683 N N . GLY A 1 92 ? 20.426 -2.735 -35.641 1.00 96.00 92 GLY A N 1
ATOM 684 C CA . GLY A 1 92 ? 20.415 -2.151 -36.983 1.00 96.00 92 GLY A CA 1
ATOM 685 C C . GLY A 1 92 ? 21.516 -1.103 -37.163 1.00 96.00 92 GLY A C 1
ATOM 686 O O . GLY A 1 92 ? 22.262 -1.159 -38.140 1.00 96.00 92 GLY A O 1
ATOM 687 N N . TYR A 1 93 ? 21.681 -0.201 -36.191 1.00 96.38 93 TYR A N 1
ATOM 688 C CA . TYR A 1 93 ? 22.768 0.786 -36.199 1.00 96.38 93 TYR A CA 1
ATOM 689 C C . TYR A 1 93 ? 24.154 0.141 -36.084 1.00 96.38 93 TYR A C 1
ATOM 691 O O . TYR A 1 93 ? 25.068 0.566 -36.786 1.00 96.38 93 TYR A O 1
ATOM 699 N N . GLU A 1 94 ? 24.311 -0.907 -35.271 1.00 96.88 94 GLU A N 1
ATOM 700 C CA . GLU A 1 94 ? 25.552 -1.696 -35.199 1.00 96.88 94 GLU A CA 1
ATOM 701 C C . GLU A 1 94 ? 25.909 -2.262 -36.578 1.00 96.88 94 GLU A C 1
ATOM 703 O O . GLU A 1 94 ? 27.016 -2.053 -37.072 1.00 96.88 94 GLU A O 1
ATOM 708 N N . SER A 1 95 ? 24.932 -2.872 -37.254 1.00 97.62 95 SER A N 1
ATOM 709 C CA . SER A 1 95 ? 25.106 -3.420 -38.605 1.00 97.62 95 SER A CA 1
ATOM 710 C C . SER A 1 95 ? 25.455 -2.337 -39.639 1.00 97.62 95 SER A C 1
ATOM 712 O O . SER A 1 95 ? 26.293 -2.560 -40.518 1.00 97.62 95 SER A O 1
ATOM 714 N N . ALA A 1 96 ? 24.855 -1.146 -39.532 1.00 97.00 96 ALA A N 1
ATOM 715 C CA . ALA A 1 96 ? 25.148 -0.005 -40.402 1.00 97.00 96 ALA A CA 1
ATOM 716 C C . ALA A 1 96 ? 26.567 0.548 -40.181 1.00 97.00 96 ALA A C 1
ATOM 718 O O . ALA A 1 96 ? 27.272 0.852 -41.148 1.00 97.00 96 ALA A O 1
ATOM 719 N N . VAL A 1 97 ? 27.021 0.628 -38.924 1.00 98.19 97 VAL A N 1
ATOM 720 C CA . VAL A 1 97 ? 28.403 0.996 -38.587 1.00 98.19 97 VAL A CA 1
ATOM 721 C C . VAL A 1 97 ? 29.370 -0.013 -39.196 1.00 98.19 97 VAL A C 1
ATOM 723 O O . VAL A 1 97 ? 30.247 0.399 -39.956 1.00 98.19 97 VAL A O 1
ATOM 726 N N . THR A 1 98 ? 29.165 -1.315 -38.971 1.00 98.12 98 THR A N 1
ATOM 727 C CA . THR A 1 98 ? 30.014 -2.373 -39.544 1.00 98.12 98 THR A CA 1
ATOM 728 C C . THR A 1 98 ? 30.070 -2.296 -41.070 1.00 98.12 98 THR A C 1
ATOM 730 O O . THR A 1 98 ? 31.152 -2.314 -41.654 1.00 98.12 98 THR A O 1
ATOM 733 N N . SER A 1 99 ? 28.923 -2.126 -41.732 1.00 97.50 99 SER A N 1
ATOM 734 C CA . SER A 1 99 ? 28.857 -2.026 -43.197 1.00 97.50 99 SER A CA 1
ATOM 735 C C . SER A 1 99 ? 29.618 -0.804 -43.726 1.00 97.50 99 SER A C 1
ATOM 737 O O . SER A 1 99 ? 30.394 -0.911 -44.678 1.00 97.50 99 SER A O 1
ATOM 739 N N . SER A 1 100 ? 29.456 0.357 -43.081 1.00 97.56 100 SER A N 1
ATOM 740 C CA . SER A 1 100 ? 30.178 1.582 -43.456 1.00 97.56 100 SER A CA 1
ATOM 741 C C . SER A 1 100 ? 31.691 1.485 -43.208 1.00 97.56 100 SER A C 1
ATOM 743 O O . SER A 1 100 ? 32.476 1.991 -44.013 1.00 97.56 100 SER A O 1
ATOM 745 N N . GLN A 1 101 ? 32.118 0.786 -42.150 1.00 97.81 101 GLN A N 1
ATOM 746 C CA . GLN A 1 101 ? 33.530 0.525 -41.855 1.00 97.81 101 GLN A CA 1
ATOM 747 C C . GLN A 1 101 ? 34.168 -0.377 -42.914 1.00 97.81 101 GLN A C 1
ATOM 749 O O . GLN A 1 101 ? 35.241 -0.049 -43.417 1.00 97.81 101 GLN A O 1
ATOM 754 N N . ILE A 1 102 ? 33.489 -1.459 -43.308 1.00 98.25 102 ILE A N 1
ATOM 755 C CA . 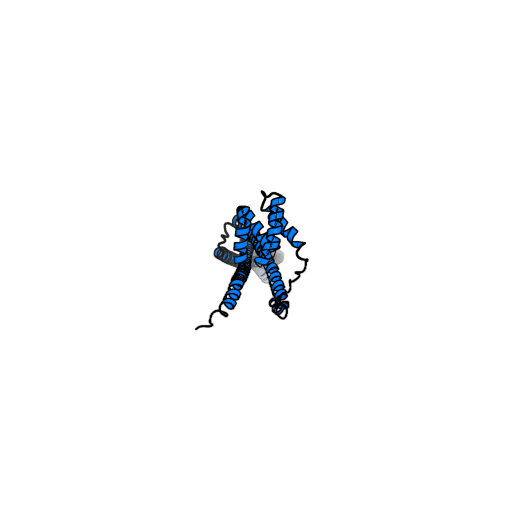ILE A 1 102 ? 33.951 -2.357 -44.379 1.00 98.25 102 ILE A CA 1
ATOM 756 C C . ILE A 1 102 ? 34.081 -1.590 -45.702 1.00 98.25 102 ILE A C 1
ATOM 758 O O . ILE A 1 102 ? 35.099 -1.696 -46.387 1.00 98.25 102 ILE A O 1
ATOM 762 N N . LYS A 1 103 ? 33.087 -0.763 -46.056 1.00 97.44 103 LYS A N 1
ATOM 763 C CA . LYS A 1 103 ? 33.134 0.086 -47.258 1.00 97.44 103 LYS A CA 1
ATOM 764 C C . LYS A 1 103 ? 34.336 1.033 -47.236 1.00 97.44 103 LYS A C 1
ATOM 766 O O . LYS A 1 103 ? 35.050 1.129 -48.233 1.00 97.44 103 LYS A O 1
ATOM 771 N N . LEU A 1 104 ? 34.582 1.706 -46.109 1.00 97.50 104 LEU A N 1
ATOM 772 C CA . LEU A 1 104 ? 35.744 2.577 -45.944 1.00 97.50 104 LEU A CA 1
ATOM 773 C C . LEU A 1 104 ? 37.059 1.795 -46.087 1.00 97.50 104 LEU A C 1
ATOM 775 O O . LEU A 1 104 ? 37.931 2.225 -46.837 1.00 97.50 104 LEU A O 1
ATOM 779 N N . GLN A 1 105 ? 37.178 0.639 -45.431 1.00 97.69 105 GLN A N 1
ATOM 780 C CA . GLN A 1 105 ? 38.363 -0.219 -45.500 1.00 97.69 105 GLN A CA 1
ATOM 781 C C . GLN A 1 105 ? 38.664 -0.658 -46.940 1.00 97.69 105 GLN A C 1
ATOM 783 O O . GLN A 1 105 ? 39.813 -0.589 -47.377 1.00 97.69 105 GLN A O 1
ATOM 788 N N . ASN A 1 106 ? 37.636 -1.048 -47.697 1.00 97.19 106 ASN A N 1
ATOM 789 C CA . ASN A 1 106 ? 37.778 -1.446 -49.097 1.00 97.19 106 ASN A CA 1
ATOM 790 C C . ASN A 1 106 ? 38.244 -0.280 -49.983 1.00 97.19 106 ASN A C 1
ATOM 792 O O . ASN A 1 106 ? 39.145 -0.455 -50.802 1.00 97.19 106 ASN A O 1
ATOM 796 N N . LEU A 1 107 ? 37.681 0.921 -49.805 1.00 96.31 107 LEU A N 1
ATOM 797 C CA . LEU A 1 107 ? 38.105 2.111 -50.553 1.00 96.31 107 LEU A CA 1
ATOM 798 C C . LEU A 1 107 ? 39.539 2.533 -50.200 1.00 96.31 107 LEU A C 1
ATOM 800 O O . LEU A 1 107 ? 40.317 2.897 -51.082 1.00 96.31 107 LEU A O 1
ATOM 804 N N . GLU A 1 108 ? 39.919 2.460 -48.922 1.00 94.25 108 GLU A N 1
ATOM 805 C CA . GLU A 1 108 ? 41.287 2.747 -48.482 1.00 94.25 108 GLU A CA 1
ATOM 806 C C . GLU A 1 108 ? 42.290 1.717 -49.022 1.00 94.25 108 GLU A C 1
ATOM 808 O O . GLU A 1 108 ? 43.396 2.097 -49.412 1.00 94.25 108 GLU A O 1
ATOM 813 N N . ALA A 1 109 ? 41.906 0.441 -49.118 1.00 95.88 109 ALA A N 1
ATOM 814 C CA . ALA A 1 109 ? 42.714 -0.594 -49.760 1.00 95.88 109 ALA A CA 1
ATOM 815 C C . ALA A 1 109 ? 42.905 -0.323 -51.264 1.00 95.88 109 ALA A C 1
ATOM 817 O O . ALA A 1 109 ? 44.034 -0.381 -51.750 1.00 95.88 109 ALA A O 1
ATOM 818 N N . GLN A 1 110 ? 41.844 0.062 -51.984 1.00 93.81 110 GLN A N 1
ATOM 819 C CA . GLN A 1 110 ? 41.934 0.459 -53.398 1.00 93.81 110 GLN A CA 1
ATOM 820 C C . GLN A 1 110 ? 42.861 1.666 -53.604 1.00 93.81 110 GLN A C 1
ATOM 822 O O . GLN A 1 110 ? 43.659 1.686 -54.540 1.00 93.81 110 GLN A O 1
ATOM 827 N N . MET A 1 111 ? 42.804 2.656 -52.706 1.00 90.56 111 MET A N 1
ATOM 828 C CA . MET A 1 111 ? 43.690 3.823 -52.757 1.00 90.56 111 MET A CA 1
ATOM 829 C C . MET A 1 111 ? 45.160 3.454 -52.547 1.00 90.56 111 MET A C 1
ATOM 831 O O . MET A 1 111 ? 46.015 4.053 -53.188 1.00 90.56 111 MET A O 1
ATOM 835 N N . ARG A 1 112 ? 45.461 2.469 -51.689 1.00 91.56 112 ARG A N 1
ATOM 836 C CA . ARG A 1 112 ? 46.833 1.969 -51.485 1.00 91.56 112 ARG A CA 1
ATOM 837 C C . ARG A 1 112 ? 47.364 1.185 -52.686 1.00 91.56 112 ARG A C 1
ATOM 839 O O . ARG A 1 112 ? 48.562 1.212 -52.926 1.00 91.56 112 ARG A O 1
ATOM 846 N N . ALA A 1 113 ? 46.489 0.500 -53.420 1.00 92.25 113 ALA A N 1
ATOM 847 C CA . ALA A 1 113 ? 46.859 -0.308 -54.582 1.00 92.25 113 ALA A CA 1
ATOM 848 C C . ALA A 1 113 ? 47.027 0.502 -55.885 1.00 92.25 113 ALA A C 1
ATOM 850 O O . ALA A 1 113 ? 47.465 -0.052 -56.888 1.00 92.25 113 ALA A O 1
ATOM 851 N N . THR A 1 114 ? 46.666 1.792 -55.899 1.00 89.06 114 THR A N 1
ATOM 852 C CA . THR A 1 114 ? 46.676 2.631 -57.110 1.00 89.06 114 THR A CA 1
ATOM 853 C C . THR A 1 114 ? 47.816 3.651 -57.057 1.00 89.06 114 THR A C 1
ATOM 855 O O . THR A 1 114 ? 47.808 4.521 -56.190 1.00 89.06 114 THR A O 1
ATOM 858 N N . GLU A 1 115 ? 48.754 3.612 -58.011 1.00 81.94 115 GLU A N 1
ATOM 859 C CA . GLU A 1 115 ? 49.901 4.543 -58.061 1.00 81.94 115 GLU A CA 1
ATOM 860 C C . GLU A 1 115 ? 49.487 6.016 -58.264 1.00 81.94 115 GLU A C 1
ATOM 862 O O . GLU A 1 115 ? 50.074 6.917 -57.665 1.00 81.94 115 GLU A O 1
ATOM 867 N N . GLN A 1 116 ? 48.434 6.281 -59.053 1.00 84.81 116 GLN A N 1
ATOM 868 C CA . GLN A 1 116 ? 47.847 7.618 -59.233 1.00 84.81 116 GLN A CA 1
ATOM 869 C C . GLN A 1 116 ? 46.345 7.634 -58.887 1.00 84.81 116 GLN A C 1
ATOM 871 O O . GLN A 1 116 ? 45.492 7.469 -59.761 1.00 84.81 116 GLN A O 1
ATOM 876 N N . PRO A 1 117 ? 45.976 7.835 -57.608 1.00 83.12 117 PRO A N 1
ATOM 877 C CA . PRO A 1 117 ? 44.582 7.784 -57.182 1.00 83.12 117 PRO A CA 1
ATOM 878 C C . PRO A 1 117 ? 43.778 8.983 -57.703 1.00 83.12 117 PRO A C 1
ATOM 880 O O . PRO A 1 117 ? 44.148 10.144 -57.484 1.00 83.12 117 PRO A O 1
ATOM 883 N N . SER A 1 118 ? 42.632 8.694 -58.328 1.00 91.56 118 SER A N 1
ATOM 884 C CA . SER A 1 118 ? 41.741 9.692 -58.927 1.00 91.56 118 SER A CA 1
ATOM 885 C C . SER A 1 118 ? 41.114 10.634 -57.889 1.00 91.56 118 SER A C 1
ATOM 887 O O . SER A 1 118 ? 40.913 10.287 -56.720 1.00 91.56 118 SER A O 1
ATOM 889 N N . LYS A 1 119 ? 40.731 11.844 -58.324 1.00 93.50 119 LYS A N 1
ATOM 890 C CA . LYS A 1 119 ? 39.968 12.793 -57.490 1.00 93.50 119 LYS A CA 1
ATOM 891 C C . LYS A 1 119 ? 38.659 12.174 -56.983 1.00 93.50 119 LYS A C 1
ATOM 893 O O . LYS A 1 119 ? 38.278 12.422 -55.843 1.00 93.50 119 LYS A O 1
ATOM 898 N N . ALA A 1 120 ? 38.010 11.345 -57.803 1.00 92.75 120 ALA A N 1
ATOM 899 C CA . ALA A 1 120 ? 36.786 10.639 -57.438 1.00 92.75 120 ALA A CA 1
ATOM 900 C C . ALA A 1 120 ? 37.004 9.682 -56.252 1.00 92.75 120 ALA A C 1
ATOM 902 O O . ALA A 1 120 ? 36.242 9.738 -55.290 1.00 92.75 120 ALA A O 1
ATOM 903 N N . LEU A 1 121 ? 38.083 8.888 -56.258 1.00 93.00 121 LEU A N 1
ATOM 904 C CA . LEU A 1 121 ? 38.403 7.963 -55.163 1.00 93.00 121 LEU A CA 1
ATOM 905 C C . LEU A 1 121 ? 38.695 8.702 -53.847 1.00 93.00 121 LEU A C 1
ATOM 907 O O . LEU A 1 121 ? 38.199 8.317 -52.788 1.00 93.00 121 LEU A O 1
ATOM 911 N N . ARG A 1 122 ? 39.439 9.815 -53.909 1.00 93.69 122 ARG A N 1
ATOM 912 C CA . ARG A 1 122 ? 39.708 10.657 -52.726 1.00 93.69 122 ARG A CA 1
ATOM 913 C C . ARG A 1 122 ? 38.420 11.236 -52.133 1.00 93.69 122 ARG A C 1
ATOM 915 O O . ARG A 1 122 ? 38.265 11.265 -50.911 1.00 93.69 122 ARG A O 1
ATOM 922 N N . THR A 1 123 ? 37.493 11.680 -52.982 1.00 96.00 123 THR A N 1
ATOM 923 C CA . THR A 1 123 ? 36.178 12.174 -52.546 1.00 96.00 123 THR A CA 1
ATOM 924 C C . THR A 1 123 ? 35.342 11.054 -51.928 1.00 96.00 123 THR A C 1
ATOM 926 O O . THR A 1 123 ? 34.827 11.242 -50.828 1.00 96.00 123 THR A O 1
ATOM 929 N N . ALA A 1 124 ? 35.297 9.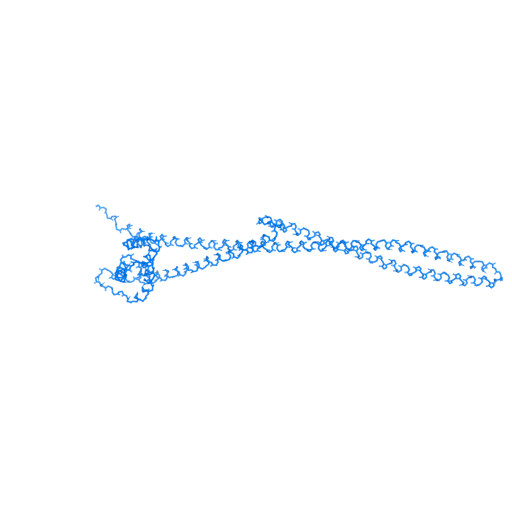872 -52.551 1.00 96.19 124 ALA A N 1
ATOM 930 C CA . ALA A 1 124 ? 34.557 8.718 -52.040 1.00 96.19 124 ALA A CA 1
ATOM 931 C C . ALA A 1 124 ? 35.044 8.274 -50.648 1.00 96.19 124 ALA A C 1
ATOM 933 O O . ALA A 1 124 ? 34.234 8.004 -49.766 1.00 96.19 124 ALA A O 1
ATOM 934 N N . ILE A 1 125 ? 36.359 8.270 -50.401 1.00 96.44 125 ILE A N 1
ATOM 935 C CA . ILE A 1 125 ? 36.919 7.980 -49.067 1.00 96.44 125 ILE A CA 1
ATOM 936 C C . ILE A 1 125 ? 36.517 9.054 -48.056 1.00 96.44 125 ILE A C 1
ATOM 938 O O . ILE A 1 125 ? 36.145 8.739 -46.925 1.00 96.44 125 ILE A O 1
ATOM 942 N N . LYS A 1 126 ? 36.567 10.336 -48.441 1.00 97.06 126 LYS A N 1
ATOM 943 C CA . LYS A 1 126 ? 36.140 11.439 -47.567 1.00 97.06 126 LYS A CA 1
ATOM 944 C C . LYS A 1 126 ? 34.662 11.308 -47.186 1.00 97.06 126 LYS A C 1
ATOM 946 O O . LYS A 1 126 ? 34.314 11.564 -46.035 1.00 97.06 126 LYS A O 1
ATOM 951 N N . GLU A 1 127 ? 33.810 10.916 -48.124 1.00 96.88 127 GLU A N 1
ATOM 952 C CA . GLU A 1 127 ? 32.387 10.657 -47.888 1.00 96.88 127 GLU A CA 1
ATOM 953 C C . GLU A 1 127 ? 32.171 9.421 -47.013 1.00 96.88 127 GLU A C 1
ATOM 955 O O . GLU A 1 127 ? 31.462 9.519 -46.016 1.00 96.88 127 GLU A O 1
ATOM 960 N N . ALA A 1 128 ? 32.862 8.310 -47.282 1.00 97.62 128 ALA A N 1
ATOM 961 C CA . ALA A 1 128 ? 32.796 7.104 -46.456 1.00 97.62 128 ALA A CA 1
ATOM 962 C C . ALA A 1 128 ? 33.250 7.361 -45.006 1.00 97.62 128 ALA A C 1
ATOM 964 O O . ALA A 1 128 ? 32.626 6.882 -44.063 1.00 97.62 128 ALA A O 1
ATOM 965 N N . ARG A 1 129 ? 34.280 8.194 -44.787 1.00 98.00 129 ARG A N 1
ATOM 966 C CA . ARG A 1 129 ? 34.690 8.628 -43.435 1.00 98.00 129 ARG A CA 1
ATOM 967 C C . ARG A 1 129 ? 33.600 9.431 -42.727 1.00 98.00 129 ARG A C 1
ATOM 969 O O . ARG A 1 129 ? 33.399 9.260 -41.525 1.00 98.00 129 ARG A O 1
ATOM 976 N N . LYS A 1 130 ? 32.896 10.311 -43.450 1.00 98.06 130 LYS A N 1
ATOM 977 C CA . LYS A 1 130 ? 31.742 11.042 -42.900 1.00 98.06 130 LYS A CA 1
ATOM 978 C C . LYS A 1 130 ? 30.593 10.090 -42.566 1.00 98.06 130 LYS A C 1
ATOM 980 O O . LYS A 1 130 ? 29.999 10.245 -41.506 1.00 98.06 130 LYS A O 1
ATOM 985 N N . GLU A 1 131 ? 30.325 9.114 -43.430 1.00 96.62 131 GLU A N 1
ATOM 986 C CA . GLU A 1 131 ? 29.294 8.088 -43.244 1.00 96.62 131 GLU A CA 1
ATOM 987 C C . GLU A 1 131 ? 29.564 7.253 -41.982 1.00 96.62 131 GLU A C 1
ATOM 989 O O . GLU A 1 131 ? 28.700 7.168 -41.112 1.00 96.62 131 GLU A O 1
ATOM 994 N N . VAL A 1 132 ? 30.792 6.747 -41.804 1.00 98.12 132 VAL A N 1
ATOM 995 C CA . VAL A 1 132 ? 31.205 6.027 -40.582 1.00 98.12 132 VAL A CA 1
ATOM 996 C C . VAL A 1 132 ? 31.029 6.901 -39.342 1.00 98.12 132 VAL A C 1
ATOM 998 O O . VAL A 1 132 ? 30.483 6.442 -38.337 1.00 98.12 132 VAL A O 1
ATOM 1001 N N . LYS A 1 133 ? 31.457 8.171 -39.398 1.00 98.06 133 LYS A N 1
ATOM 1002 C CA . LYS A 1 133 ? 31.314 9.106 -38.272 1.00 98.06 133 LYS A CA 1
ATOM 1003 C C . LYS A 1 133 ? 29.841 9.324 -37.909 1.00 98.06 133 LYS A C 1
ATOM 1005 O O . LYS A 1 133 ? 29.510 9.299 -36.726 1.00 98.06 133 LYS A O 1
ATOM 1010 N N . LEU A 1 134 ? 28.975 9.522 -38.904 1.00 97.50 134 LEU A N 1
ATOM 1011 C CA . LEU A 1 134 ? 27.538 9.722 -38.707 1.00 97.50 134 LEU A CA 1
ATOM 1012 C C . LEU A 1 134 ? 26.873 8.470 -38.121 1.00 97.50 134 LEU A C 1
ATOM 1014 O O . LEU A 1 134 ? 26.195 8.563 -37.103 1.00 97.50 134 LEU A O 1
ATOM 1018 N N . ASN A 1 135 ? 27.125 7.296 -38.702 1.00 97.75 135 ASN A N 1
ATOM 1019 C CA . ASN A 1 135 ? 26.557 6.037 -38.220 1.00 97.75 135 ASN A CA 1
ATOM 1020 C C . ASN A 1 135 ? 27.018 5.716 -36.792 1.00 97.75 135 ASN A C 1
ATOM 1022 O O . ASN A 1 135 ? 26.218 5.266 -35.975 1.00 97.75 135 ASN A O 1
ATOM 1026 N N . THR A 1 136 ? 28.281 6.005 -36.464 1.00 97.94 136 THR A N 1
ATOM 1027 C CA . THR A 1 136 ? 28.819 5.831 -35.103 1.00 97.94 136 THR A CA 1
ATOM 1028 C C . THR A 1 136 ? 28.149 6.783 -34.111 1.00 97.94 136 THR A C 1
ATOM 1030 O O . THR A 1 136 ? 27.818 6.378 -33.000 1.00 97.94 136 THR A O 1
ATOM 1033 N N . ALA A 1 137 ? 27.909 8.041 -34.501 1.00 97.94 137 ALA A N 1
ATOM 1034 C CA . ALA A 1 137 ? 27.187 8.996 -33.662 1.00 97.94 137 ALA A CA 1
ATOM 1035 C C . ALA A 1 137 ? 25.745 8.531 -33.389 1.00 97.94 137 ALA A C 1
ATOM 1037 O O . ALA A 1 137 ? 25.332 8.498 -32.231 1.00 97.94 137 ALA A O 1
ATOM 1038 N N . ASN A 1 138 ? 25.033 8.082 -34.428 1.00 96.12 138 ASN A N 1
ATOM 1039 C CA . ASN A 1 138 ? 23.672 7.551 -34.305 1.00 96.12 138 ASN A CA 1
ATOM 1040 C C . ASN A 1 138 ? 23.621 6.298 -33.415 1.00 96.12 138 ASN A C 1
ATOM 1042 O O . ASN A 1 138 ? 22.730 6.166 -32.576 1.00 96.12 138 ASN A O 1
ATOM 1046 N N . LEU A 1 139 ? 24.596 5.390 -33.556 1.00 97.50 139 LEU A N 1
ATOM 1047 C CA . LEU A 1 139 ? 24.711 4.210 -32.698 1.00 97.50 139 LEU A CA 1
ATOM 1048 C C . LEU A 1 139 ? 24.882 4.608 -31.228 1.00 97.50 139 LEU A C 1
ATOM 1050 O O . LEU A 1 139 ? 24.163 4.098 -30.369 1.00 97.50 139 LEU A O 1
ATOM 1054 N N . ASN A 1 140 ? 25.796 5.537 -30.941 1.00 97.38 140 ASN A N 1
ATOM 1055 C CA . ASN A 1 140 ? 26.044 6.007 -29.580 1.00 97.38 140 ASN A CA 1
ATOM 1056 C C . ASN A 1 140 ? 24.788 6.641 -28.960 1.00 97.38 140 ASN A C 1
ATOM 1058 O O . ASN A 1 140 ? 24.483 6.392 -27.793 1.00 97.38 140 ASN A O 1
ATOM 1062 N N . GLU A 1 141 ? 24.036 7.429 -29.730 1.00 96.44 141 GLU A N 1
ATOM 1063 C CA . GLU A 1 141 ? 22.774 8.024 -29.282 1.00 96.44 141 GLU A CA 1
ATOM 1064 C C . GLU A 1 141 ? 21.728 6.950 -28.942 1.00 96.44 141 GLU A C 1
ATOM 1066 O O . GLU A 1 141 ? 21.163 6.949 -27.843 1.00 96.44 141 GLU A O 1
ATOM 1071 N N . HIS A 1 142 ? 21.535 5.969 -29.829 1.00 96.75 142 HIS A N 1
ATOM 1072 C CA . HIS A 1 142 ? 20.615 4.858 -29.580 1.00 96.75 142 HIS A CA 1
ATOM 1073 C C . HIS A 1 142 ? 21.042 3.989 -28.391 1.00 96.75 142 HIS A C 1
ATOM 1075 O O . HIS A 1 142 ? 20.190 3.571 -27.607 1.00 96.75 142 HIS A O 1
ATOM 1081 N N . GLN A 1 143 ? 22.341 3.744 -28.202 1.00 97.00 143 GLN A N 1
ATOM 1082 C CA . GLN A 1 143 ? 22.859 3.013 -27.041 1.00 97.00 143 GLN A CA 1
ATOM 1083 C C . GLN A 1 143 ? 22.589 3.761 -25.728 1.00 97.00 143 GLN A C 1
ATOM 1085 O O . GLN A 1 143 ? 22.177 3.149 -24.737 1.00 97.00 143 GLN A O 1
ATOM 1090 N N . GLN A 1 144 ? 22.750 5.089 -25.711 1.00 97.06 144 GLN A N 1
ATOM 1091 C CA . GLN A 1 144 ? 22.386 5.903 -24.548 1.00 97.06 144 GLN A CA 1
ATOM 1092 C C . GLN A 1 144 ? 20.884 5.830 -24.258 1.00 97.06 144 GLN A C 1
ATOM 1094 O O . GLN A 1 144 ? 20.485 5.670 -23.101 1.00 97.06 144 GLN A O 1
ATOM 1099 N N . GLN A 1 145 ? 20.045 5.916 -25.291 1.00 96.38 145 GLN A N 1
ATOM 1100 C CA . GLN A 1 145 ? 18.595 5.838 -25.137 1.00 96.38 145 GLN A CA 1
ATOM 1101 C C . GLN A 1 145 ? 18.134 4.451 -24.658 1.00 96.38 145 GLN A C 1
ATOM 1103 O O . GLN A 1 145 ? 17.257 4.352 -23.790 1.00 96.38 145 GLN A O 1
ATOM 1108 N N . LEU A 1 146 ? 18.761 3.381 -25.156 1.00 97.44 146 LEU A N 1
ATOM 1109 C CA . LEU A 1 146 ? 18.525 2.012 -24.703 1.00 97.44 146 LEU A CA 1
ATOM 1110 C C . LEU A 1 146 ? 18.897 1.852 -23.224 1.00 97.44 146 LEU A C 1
ATOM 1112 O O . LEU A 1 146 ? 18.096 1.338 -22.445 1.00 97.44 146 LEU A O 1
ATOM 1116 N N . SER A 1 147 ? 20.064 2.354 -22.812 1.00 97.12 147 SER A N 1
ATOM 1117 C CA . SER A 1 147 ? 20.509 2.322 -21.412 1.00 97.12 147 SER A CA 1
ATOM 1118 C C . SER A 1 147 ? 19.543 3.065 -20.477 1.00 97.12 147 SER A C 1
ATOM 1120 O O . SER A 1 147 ? 19.125 2.526 -19.448 1.00 97.12 147 SER A O 1
ATOM 1122 N N . LYS A 1 148 ? 19.096 4.268 -20.866 1.00 97.25 148 LYS A N 1
ATOM 1123 C CA . LYS A 1 148 ? 18.105 5.052 -20.105 1.00 97.25 148 LYS A CA 1
ATOM 1124 C C . LYS A 1 148 ? 16.774 4.311 -19.965 1.00 97.25 148 LYS A C 1
ATOM 1126 O O . LYS A 1 148 ? 16.231 4.222 -18.861 1.00 97.25 148 LYS A O 1
ATOM 1131 N N . THR A 1 149 ? 16.265 3.747 -21.060 1.00 97.31 149 THR A N 1
ATOM 1132 C CA . THR A 1 149 ? 15.007 2.982 -21.057 1.00 97.31 149 THR A CA 1
ATOM 1133 C C . THR A 1 149 ? 15.134 1.715 -20.208 1.00 97.31 149 THR A C 1
ATOM 1135 O O . THR A 1 149 ? 14.245 1.418 -19.411 1.00 97.31 149 THR A O 1
ATOM 1138 N N . GLN A 1 150 ? 16.277 1.026 -20.271 1.00 97.19 150 GLN A N 1
ATOM 1139 C CA . GLN A 1 150 ? 16.553 -0.156 -19.456 1.00 97.19 150 GLN A CA 1
ATOM 1140 C C . GLN A 1 150 ? 16.608 0.167 -17.957 1.00 97.19 150 GLN A C 1
ATOM 1142 O O . GLN A 1 150 ? 16.045 -0.565 -17.138 1.00 97.19 150 GLN A O 1
ATOM 1147 N N . ALA A 1 151 ? 17.230 1.287 -17.578 1.00 98.00 151 ALA A N 1
ATOM 1148 C CA . ALA A 1 151 ? 17.231 1.761 -16.198 1.00 98.00 151 ALA A CA 1
ATOM 1149 C C . ALA A 1 151 ? 15.807 2.090 -15.709 1.00 98.00 151 ALA A C 1
ATOM 1151 O O . ALA A 1 151 ? 15.422 1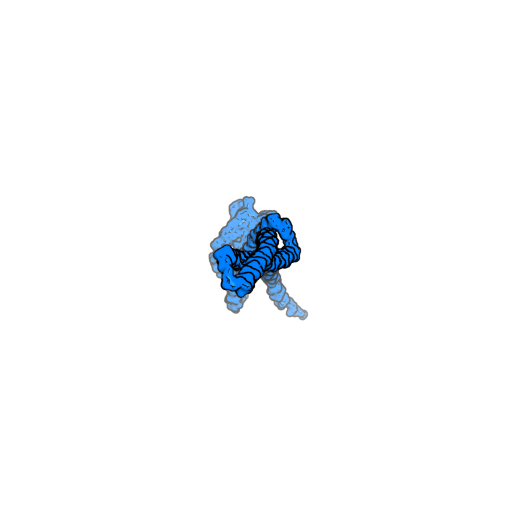.693 -14.604 1.00 98.00 151 ALA A O 1
ATOM 1152 N N . ALA A 1 152 ? 14.997 2.753 -16.543 1.00 96.94 152 ALA A N 1
ATOM 1153 C CA . ALA A 1 152 ? 13.597 3.045 -16.238 1.00 96.94 152 ALA A CA 1
ATOM 1154 C C . ALA A 1 152 ? 12.760 1.764 -16.076 1.00 96.94 152 ALA A C 1
ATOM 1156 O O . ALA A 1 152 ? 11.985 1.652 -15.121 1.00 96.94 152 ALA A O 1
ATOM 1157 N N . TYR A 1 153 ? 12.953 0.773 -16.952 1.00 97.81 153 TYR A N 1
ATOM 1158 C CA . TYR A 1 153 ? 12.301 -0.533 -16.864 1.00 97.81 153 TYR A CA 1
ATOM 1159 C C . TYR A 1 153 ? 12.645 -1.252 -15.551 1.00 97.81 153 TYR A C 1
ATOM 1161 O O . TYR A 1 153 ? 11.746 -1.660 -14.810 1.00 97.81 153 TYR A O 1
ATOM 1169 N N . ASN A 1 154 ? 13.934 -1.331 -15.204 1.00 97.12 154 ASN A N 1
ATOM 1170 C CA . ASN A 1 154 ? 14.397 -1.952 -13.961 1.00 97.12 154 ASN A CA 1
ATOM 1171 C C . ASN A 1 154 ? 13.825 -1.256 -12.718 1.00 97.12 154 ASN A C 1
ATOM 1173 O O . ASN A 1 154 ? 13.383 -1.924 -11.778 1.00 97.12 154 ASN A O 1
ATOM 1177 N N . LYS A 1 155 ? 13.770 0.082 -12.727 1.00 97.12 155 LYS A N 1
ATOM 1178 C CA . LYS A 1 155 ? 13.127 0.862 -11.664 1.00 97.12 155 LYS A CA 1
ATOM 1179 C C . LYS A 1 155 ? 11.642 0.516 -11.548 1.00 97.12 155 LYS A C 1
ATOM 1181 O O . LYS A 1 155 ? 11.181 0.218 -10.451 1.00 97.12 155 LYS A O 1
ATOM 1186 N N . SER A 1 156 ? 10.913 0.472 -12.664 1.00 96.75 156 SER A N 1
ATOM 1187 C CA . SER A 1 156 ? 9.490 0.104 -12.673 1.00 96.75 156 SER A CA 1
ATOM 1188 C C . SER A 1 156 ? 9.257 -1.314 -12.143 1.00 96.75 156 SER A C 1
ATOM 1190 O O . SER A 1 156 ? 8.330 -1.537 -11.368 1.00 96.75 156 SER A O 1
ATOM 1192 N N . ARG A 1 157 ? 10.122 -2.274 -12.494 1.00 97.62 157 ARG A N 1
ATOM 1193 C CA . ARG A 1 157 ? 10.060 -3.652 -11.980 1.00 97.62 157 ARG A CA 1
ATOM 1194 C C . ARG A 1 157 ? 10.292 -3.714 -10.467 1.00 97.62 157 ARG A C 1
ATOM 1196 O O . ARG A 1 157 ? 9.606 -4.463 -9.771 1.00 97.62 157 ARG A O 1
ATOM 1203 N N . SER A 1 158 ? 11.224 -2.911 -9.954 1.00 97.56 158 SER A N 1
ATOM 1204 C CA . SER A 1 158 ? 11.462 -2.774 -8.512 1.00 97.56 158 SER A CA 1
ATOM 1205 C C . SER A 1 158 ? 10.236 -2.207 -7.789 1.00 97.56 158 SER A C 1
ATOM 1207 O O . SER A 1 158 ? 9.810 -2.767 -6.780 1.00 97.56 158 SER A O 1
ATOM 1209 N N . GLU A 1 159 ? 9.599 -1.170 -8.339 1.00 96.19 159 GLU A N 1
ATOM 1210 C CA . GLU A 1 159 ? 8.366 -0.606 -7.772 1.00 96.19 159 GLU A CA 1
ATOM 1211 C C . GLU A 1 159 ? 7.208 -1.613 -7.765 1.00 96.19 159 GLU A C 1
ATOM 1213 O O . GLU A 1 159 ? 6.525 -1.752 -6.752 1.00 96.19 159 GLU A O 1
ATOM 1218 N N . VAL A 1 160 ? 7.034 -2.399 -8.835 1.00 97.62 160 VAL A N 1
ATOM 1219 C CA . VAL A 1 160 ? 6.054 -3.501 -8.853 1.00 97.62 160 VAL A CA 1
ATOM 1220 C C . VAL A 1 160 ? 6.336 -4.509 -7.734 1.00 97.62 160 VAL A C 1
ATOM 1222 O O . VAL A 1 160 ? 5.408 -4.923 -7.039 1.00 97.62 160 VAL A O 1
ATOM 1225 N N . SER A 1 161 ? 7.601 -4.883 -7.517 1.00 97.81 161 SER A N 1
ATOM 1226 C CA . SER A 1 161 ? 7.992 -5.801 -6.437 1.00 97.81 161 SER A CA 1
ATOM 1227 C C . SER A 1 161 ? 7.671 -5.230 -5.051 1.00 97.81 161 SER A C 1
ATOM 1229 O O . SER A 1 161 ? 7.088 -5.925 -4.218 1.00 97.81 161 SER A O 1
ATOM 1231 N N . LYS A 1 162 ? 7.976 -3.948 -4.807 1.00 97.75 162 LYS A N 1
ATOM 1232 C CA . LYS A 1 162 ? 7.640 -3.266 -3.546 1.00 97.75 162 LYS A CA 1
ATOM 1233 C C . LYS A 1 162 ? 6.133 -3.223 -3.313 1.00 97.75 162 LYS A C 1
ATOM 1235 O O . LYS A 1 162 ? 5.678 -3.618 -2.244 1.00 97.75 162 LYS A O 1
ATOM 1240 N N . LEU A 1 163 ? 5.358 -2.799 -4.314 1.00 97.88 163 LEU A N 1
ATOM 1241 C CA . LEU A 1 163 ? 3.897 -2.736 -4.226 1.00 97.88 163 LEU A CA 1
ATOM 1242 C C . LEU A 1 163 ? 3.280 -4.118 -3.990 1.00 97.88 163 LEU A C 1
ATOM 1244 O O . LEU A 1 163 ? 2.355 -4.236 -3.195 1.00 97.88 163 LEU A O 1
ATOM 1248 N N . THR A 1 164 ? 3.839 -5.166 -4.601 1.00 96.62 164 THR A N 1
ATOM 1249 C CA . THR A 1 164 ? 3.422 -6.556 -4.353 1.00 96.62 164 THR A CA 1
ATOM 1250 C C . THR A 1 164 ? 3.652 -6.943 -2.889 1.00 96.62 164 THR A C 1
ATOM 1252 O O . THR A 1 164 ? 2.726 -7.395 -2.223 1.00 96.62 164 THR A O 1
ATOM 1255 N N . LYS A 1 165 ? 4.843 -6.667 -2.336 1.00 97.88 165 LYS A N 1
ATOM 1256 C CA . LYS A 1 165 ? 5.134 -6.925 -0.913 1.00 97.88 165 LYS A CA 1
ATOM 1257 C C . LYS A 1 165 ? 4.197 -6.151 0.018 1.00 97.88 165 LYS A C 1
ATOM 1259 O O . LYS A 1 165 ? 3.693 -6.712 0.987 1.00 97.88 165 LYS A O 1
ATOM 1264 N N . HIS A 1 166 ? 3.949 -4.871 -0.269 1.00 95.69 166 HIS A N 1
ATOM 1265 C CA . HIS A 1 166 ? 3.016 -4.058 0.513 1.00 95.69 166 HIS A CA 1
ATOM 1266 C C . HIS A 1 166 ? 1.592 -4.617 0.462 1.00 95.69 166 HIS A C 1
ATOM 1268 O O . HIS A 1 166 ? 0.946 -4.718 1.506 1.00 95.69 166 HIS A O 1
ATOM 1274 N N . TYR A 1 167 ? 1.137 -5.038 -0.718 1.00 97.06 167 TYR A N 1
ATOM 1275 C CA . TYR A 1 167 ? -0.157 -5.682 -0.906 1.00 97.06 167 TYR A CA 1
ATOM 1276 C C . TYR A 1 167 ? -0.273 -6.974 -0.081 1.00 97.06 167 TYR A C 1
ATOM 1278 O O . TYR A 1 167 ? -1.263 -7.161 0.625 1.00 97.06 167 TYR A O 1
ATOM 1286 N N . ASP A 1 168 ? 0.750 -7.831 -0.086 1.00 96.38 168 ASP A N 1
ATOM 1287 C CA . ASP A 1 168 ? 0.745 -9.093 0.669 1.00 96.38 168 ASP A CA 1
ATOM 1288 C C . ASP A 1 168 ? 0.720 -8.868 2.188 1.00 96.38 168 ASP A C 1
ATOM 1290 O O . ASP A 1 168 ? -0.031 -9.529 2.919 1.00 96.38 168 ASP A O 1
ATOM 1294 N N . VAL A 1 169 ? 1.479 -7.883 2.676 1.00 96.38 169 VAL A N 1
ATOM 1295 C CA . VAL A 1 169 ? 1.458 -7.477 4.089 1.00 96.38 169 VAL A CA 1
ATOM 1296 C C . VAL A 1 169 ? 0.081 -6.933 4.475 1.00 96.38 169 VAL A C 1
ATOM 1298 O O . VAL A 1 169 ? -0.485 -7.349 5.489 1.00 96.38 169 VAL A O 1
ATOM 1301 N N . GLN A 1 170 ? -0.494 -6.035 3.669 1.00 97.25 170 GLN A N 1
ATOM 1302 C CA . GLN A 1 170 ? -1.832 -5.487 3.907 1.00 97.25 170 GLN A CA 1
ATOM 1303 C C . GLN A 1 170 ? -2.900 -6.583 3.877 1.00 97.25 170 GLN A C 1
ATOM 1305 O O . GLN A 1 170 ? -3.761 -6.612 4.753 1.00 97.25 170 GLN A O 1
ATOM 1310 N N . ARG A 1 171 ? -2.824 -7.525 2.930 1.00 96.50 171 ARG A N 1
ATOM 1311 C CA . ARG A 1 171 ? -3.732 -8.674 2.828 1.00 96.50 171 ARG A CA 1
ATOM 1312 C C . ARG A 1 171 ? -3.662 -9.548 4.078 1.00 96.50 171 ARG A C 1
ATOM 1314 O O . ARG A 1 171 ? -4.700 -9.903 4.635 1.00 96.50 171 ARG A O 1
ATOM 1321 N N . THR A 1 172 ? -2.455 -9.852 4.547 1.00 97.12 172 THR A N 1
ATOM 1322 C CA . THR A 1 172 ? -2.236 -10.650 5.764 1.00 97.12 172 THR A CA 1
ATOM 1323 C C . THR A 1 172 ? -2.768 -9.926 7.001 1.00 97.12 172 THR A C 1
ATOM 1325 O O . THR A 1 172 ? -3.480 -10.513 7.819 1.00 97.12 172 THR A O 1
ATOM 1328 N N . LYS A 1 173 ? -2.507 -8.618 7.115 1.00 95.69 173 LYS A N 1
ATOM 1329 C CA . LYS A 1 173 ? -3.045 -7.771 8.189 1.00 95.69 173 LYS A CA 1
ATOM 1330 C C . LYS A 1 173 ? -4.572 -7.689 8.149 1.00 95.69 173 LYS A C 1
ATOM 1332 O O . LYS A 1 173 ? -5.216 -7.742 9.191 1.00 95.69 173 LYS A O 1
ATOM 1337 N N . LEU A 1 174 ? -5.165 -7.590 6.962 1.00 94.88 174 LEU A N 1
ATOM 1338 C CA . LEU A 1 174 ? -6.615 -7.572 6.791 1.00 94.88 174 LEU A CA 1
ATOM 1339 C C . LEU A 1 174 ? -7.239 -8.896 7.242 1.00 94.88 174 LEU A C 1
ATOM 1341 O O . LEU A 1 174 ? -8.276 -8.893 7.904 1.00 94.88 174 LEU A O 1
ATOM 1345 N N . HIS A 1 175 ? -6.599 -10.020 6.913 1.00 93.94 175 HIS A N 1
ATOM 1346 C CA . HIS A 1 175 ? -7.050 -11.343 7.327 1.00 93.94 175 HIS A CA 1
ATOM 1347 C C . HIS A 1 175 ? -6.964 -11.531 8.848 1.00 93.94 175 HIS A C 1
ATOM 1349 O O . HIS A 1 175 ? -7.940 -11.961 9.459 1.00 93.94 175 HIS A O 1
ATOM 1355 N N . SER A 1 176 ? -5.857 -11.130 9.480 1.00 93.94 176 SER A N 1
ATOM 1356 C CA . SER A 1 176 ? -5.719 -11.222 10.940 1.00 93.94 176 SER A CA 1
ATOM 1357 C C . SER A 1 176 ? -6.691 -10.300 11.680 1.00 93.94 176 SER A C 1
ATOM 1359 O O . SER A 1 176 ? -7.288 -10.712 12.671 1.00 93.94 176 SER A O 1
ATOM 1361 N N . LEU A 1 177 ? -6.931 -9.083 11.176 1.00 92.75 177 LEU A N 1
ATOM 1362 C CA . LEU A 1 177 ? -7.968 -8.193 11.708 1.00 92.75 177 LEU A CA 1
ATOM 1363 C C . LEU A 1 177 ? -9.364 -8.803 11.558 1.00 92.75 177 LEU A C 1
ATOM 1365 O O . LEU A 1 177 ? -10.157 -8.732 12.492 1.00 92.75 177 LEU A O 1
ATOM 1369 N N . LYS A 1 178 ? -9.658 -9.440 10.418 1.00 91.12 178 LYS A N 1
ATOM 1370 C CA . LYS A 1 178 ? -10.920 -10.160 10.214 1.00 91.12 178 LYS A CA 1
ATOM 1371 C C . LYS A 1 178 ? -11.085 -11.299 11.225 1.00 91.12 178 LYS A C 1
ATOM 1373 O O . LYS A 1 178 ? -12.167 -11.419 11.786 1.00 91.12 178 LYS A O 1
ATOM 1378 N N . SER A 1 179 ? -10.037 -12.090 11.479 1.00 91.88 179 SER A N 1
ATOM 1379 C CA . SER A 1 179 ? -10.066 -13.166 12.484 1.00 91.88 179 SER A CA 1
ATOM 1380 C C . SER A 1 179 ? -10.356 -12.618 13.877 1.00 91.88 179 SER A C 1
ATOM 1382 O O . SER A 1 179 ? -11.333 -13.024 14.491 1.00 91.88 179 SER A O 1
ATOM 1384 N N . LYS A 1 180 ? -9.609 -11.598 14.322 1.00 89.81 180 LYS A N 1
ATOM 1385 C CA . LYS A 1 180 ? -9.807 -10.963 15.638 1.00 89.81 180 LYS A CA 1
ATOM 1386 C C . LYS A 1 180 ? -11.209 -10.383 15.819 1.00 89.81 180 LYS A C 1
ATOM 1388 O O . LYS A 1 180 ? -11.790 -10.465 16.900 1.00 89.81 180 LYS A O 1
ATOM 1393 N N . LEU A 1 181 ? -11.753 -9.774 14.765 1.00 88.31 181 LEU A N 1
ATOM 1394 C CA . LEU A 1 181 ? -13.119 -9.256 14.780 1.00 88.31 181 LEU A CA 1
ATOM 1395 C C . LEU A 1 181 ? -14.133 -10.401 14.882 1.00 88.31 181 LEU A C 1
ATOM 1397 O O . LEU A 1 181 ? -15.022 -10.330 15.725 1.00 88.31 181 LEU A O 1
ATOM 1401 N N . ASN A 1 182 ? -13.955 -11.476 14.112 1.00 87.19 182 ASN A N 1
ATOM 1402 C CA . ASN A 1 182 ? -14.812 -12.660 14.175 1.00 87.19 182 ASN A CA 1
ATOM 1403 C C . ASN A 1 182 ? -14.747 -13.365 15.543 1.00 87.19 182 ASN A C 1
ATOM 1405 O O . ASN A 1 182 ? -15.789 -13.722 16.080 1.00 87.19 182 ASN A O 1
ATOM 1409 N N . GLU A 1 183 ? -13.556 -13.511 16.133 1.00 86.12 183 GLU A N 1
ATOM 1410 C CA . GLU A 1 183 ? -13.343 -14.032 17.497 1.00 86.12 183 GLU A CA 1
ATOM 1411 C C . GLU A 1 183 ? -14.061 -13.178 18.554 1.00 86.12 183 GLU A C 1
ATOM 1413 O O . GLU A 1 183 ? -14.500 -13.677 19.587 1.00 86.12 183 GLU A O 1
ATOM 1418 N N . SER A 1 184 ? -14.230 -11.884 18.276 1.00 81.62 184 SER A N 1
ATOM 1419 C CA . SER A 1 184 ? -14.988 -10.954 19.118 1.00 81.62 184 SER A CA 1
ATOM 1420 C C . SER A 1 184 ? -16.487 -10.914 18.779 1.00 81.62 184 SER A C 1
ATOM 1422 O O . SER A 1 184 ? -17.194 -10.042 19.277 1.00 81.62 184 SER A O 1
ATOM 1424 N N . GLY A 1 185 ? -16.979 -11.816 17.920 1.00 82.44 185 GLY A N 1
ATOM 1425 C CA . GLY A 1 185 ? -18.376 -11.871 17.468 1.00 82.44 185 GLY A CA 1
ATOM 1426 C C . GLY A 1 185 ? -18.766 -10.777 16.465 1.00 82.44 185 GLY A C 1
ATOM 1427 O O . GLY A 1 185 ? -19.934 -10.649 16.100 1.00 82.44 185 GLY A O 1
ATOM 1428 N N . ILE A 1 186 ? -17.807 -9.978 15.994 1.00 81.88 186 ILE A N 1
ATOM 1429 C CA . ILE A 1 186 ? -18.044 -8.825 15.126 1.00 81.88 186 ILE A CA 1
ATOM 1430 C C . ILE A 1 186 ? -17.872 -9.209 13.664 1.00 81.88 186 ILE A C 1
ATOM 1432 O O . ILE A 1 186 ? -16.780 -9.484 13.168 1.00 81.88 186 ILE A O 1
ATOM 1436 N N . GLN A 1 187 ? -18.978 -9.132 12.931 1.00 80.50 187 GLN A N 1
ATOM 1437 C CA . GLN A 1 187 ? -18.999 -9.380 11.499 1.00 80.50 187 GLN A CA 1
ATOM 1438 C C . GLN A 1 187 ? -18.454 -8.165 10.738 1.00 80.50 187 GLN A C 1
ATOM 1440 O O . GLN A 1 187 ? -19.154 -7.177 10.512 1.00 80.50 187 GLN A O 1
ATOM 1445 N N . ALA A 1 188 ? -17.202 -8.258 10.283 1.00 76.19 188 ALA A N 1
ATOM 1446 C CA . ALA A 1 188 ? -16.517 -7.173 9.572 1.00 76.19 188 ALA A CA 1
ATOM 1447 C C . ALA A 1 188 ? -17.200 -6.743 8.250 1.00 76.19 188 ALA A C 1
ATOM 1449 O O . ALA A 1 188 ? -16.983 -5.629 7.776 1.00 76.19 188 ALA A O 1
ATOM 1450 N N . HIS A 1 189 ? -18.025 -7.608 7.646 1.00 76.81 189 HIS A N 1
ATOM 1451 C CA . HIS A 1 189 ? -18.743 -7.316 6.399 1.00 76.81 189 HIS A CA 1
ATOM 1452 C C . HIS A 1 189 ? -19.993 -6.440 6.601 1.00 76.81 189 HIS A C 1
ATOM 1454 O O . HIS A 1 189 ? -20.401 -5.762 5.665 1.00 76.81 189 HIS A O 1
ATOM 1460 N N . LYS A 1 190 ? -20.541 -6.374 7.823 1.00 80.06 190 LYS A N 1
ATOM 1461 C CA . LYS A 1 190 ? -21.655 -5.483 8.202 1.00 80.06 190 LYS A CA 1
ATOM 1462 C C . LYS A 1 190 ? -21.147 -4.182 8.825 1.00 80.06 190 LYS A C 1
ATOM 1464 O O . LYS A 1 190 ? -21.677 -3.695 9.815 1.00 80.06 190 LYS A O 1
ATOM 1469 N N . PHE A 1 191 ? -20.066 -3.635 8.269 1.00 77.44 191 PHE A N 1
ATOM 1470 C CA . PHE A 1 191 ? -19.272 -2.573 8.892 1.00 77.44 191 PHE A CA 1
ATOM 1471 C C . PHE A 1 191 ? -20.106 -1.382 9.391 1.00 77.44 191 PHE A C 1
ATOM 1473 O O . PHE A 1 191 ? -19.988 -1.017 10.556 1.00 77.44 191 PHE A O 1
ATOM 1480 N N . CYS A 1 192 ? -20.961 -0.796 8.544 1.00 77.69 192 CYS A N 1
ATOM 1481 C CA . CYS A 1 192 ? -21.734 0.398 8.905 1.00 77.69 192 CYS A CA 1
ATOM 1482 C C . CYS A 1 192 ? -22.727 0.139 10.046 1.00 77.69 192 CYS A C 1
ATOM 1484 O O . CYS A 1 192 ? -22.879 0.974 10.938 1.00 77.69 192 CYS A O 1
ATOM 1486 N N . GLU A 1 193 ? -23.395 -1.012 10.029 1.00 81.50 193 GLU A N 1
ATOM 1487 C CA . GLU A 1 193 ? -24.347 -1.411 11.067 1.00 81.50 193 GLU A CA 1
ATOM 1488 C C . GLU A 1 193 ? -23.617 -1.709 12.374 1.00 81.50 193 GLU A C 1
ATOM 1490 O O . GLU A 1 193 ? -23.945 -1.124 13.406 1.00 81.50 193 GLU A O 1
ATOM 1495 N N . THR A 1 194 ? -22.564 -2.527 12.314 1.00 78.19 194 THR A N 1
ATOM 1496 C CA . THR A 1 194 ? -21.777 -2.906 13.488 1.00 78.19 194 THR A CA 1
ATOM 1497 C C . THR A 1 194 ? -21.056 -1.711 14.104 1.00 78.19 194 THR A C 1
ATOM 1499 O O . THR A 1 194 ? -20.997 -1.602 15.322 1.00 78.19 194 THR A O 1
ATOM 1502 N N . GLN A 1 195 ? -20.556 -0.762 13.306 1.00 77.12 195 GLN A N 1
ATOM 1503 C CA . GLN A 1 195 ? -19.939 0.465 13.820 1.00 77.12 195 GLN A CA 1
ATOM 1504 C C . GLN A 1 195 ? -20.956 1.333 14.572 1.00 77.12 195 GLN A C 1
ATOM 1506 O O . GLN A 1 195 ? -20.647 1.859 15.643 1.00 77.12 195 GLN A O 1
ATOM 1511 N N . ARG A 1 196 ? -22.169 1.496 14.026 1.00 82.50 196 ARG A N 1
ATOM 1512 C CA . ARG A 1 196 ? -23.243 2.253 14.687 1.00 82.50 196 ARG A CA 1
ATOM 1513 C C . ARG A 1 196 ? -23.699 1.559 15.966 1.00 82.50 196 ARG A C 1
ATOM 1515 O O . ARG A 1 196 ? -23.860 2.235 16.977 1.00 82.50 196 ARG A O 1
ATOM 1522 N N . GLN A 1 197 ? -23.874 0.240 15.918 1.00 80.12 197 GLN A N 1
ATOM 1523 C CA . GLN A 1 197 ? -24.241 -0.571 17.075 1.00 80.12 197 GLN A CA 1
ATOM 1524 C C . GLN A 1 197 ? -23.184 -0.458 18.174 1.00 80.12 197 GLN A C 1
ATOM 1526 O O . GLN A 1 197 ? -23.499 -0.022 19.270 1.00 80.12 197 GLN A O 1
ATOM 1531 N N . LEU A 1 198 ? -21.915 -0.688 17.842 1.00 80.62 198 LEU A N 1
ATOM 1532 C CA . LEU A 1 198 ? -20.813 -0.623 18.795 1.00 80.62 198 LEU A CA 1
ATOM 1533 C C . LEU A 1 198 ? -20.656 0.769 19.421 1.00 80.62 198 LEU A C 1
ATOM 1535 O O . LEU A 1 198 ? -20.364 0.883 20.606 1.00 80.62 198 LEU A O 1
ATOM 1539 N N . LYS A 1 199 ? -20.895 1.843 18.653 1.00 76.75 199 LYS A N 1
ATOM 1540 C CA . LYS A 1 199 ? -20.923 3.206 19.201 1.00 76.75 199 LYS A CA 1
ATOM 1541 C C . LYS A 1 199 ? -22.044 3.372 20.232 1.00 76.75 199 LYS A C 1
ATOM 1543 O O . LYS A 1 199 ? -21.794 3.944 21.288 1.00 76.75 199 LYS A O 1
ATOM 1548 N N . ARG A 1 200 ? -23.252 2.871 19.940 1.00 79.19 200 ARG A N 1
ATOM 1549 C CA . ARG A 1 200 ? -24.377 2.890 20.892 1.00 79.19 200 ARG A CA 1
ATOM 1550 C C . ARG A 1 200 ? -24.063 2.071 22.140 1.00 79.19 200 ARG A C 1
ATOM 1552 O O . ARG A 1 200 ? -24.258 2.585 23.234 1.00 79.19 200 ARG A O 1
ATOM 1559 N N . ASP A 1 201 ? -23.527 0.866 21.973 1.00 74.88 201 ASP A N 1
ATOM 1560 C CA . ASP A 1 201 ? -23.198 -0.040 23.077 1.00 74.88 201 ASP A CA 1
ATOM 1561 C C . ASP A 1 201 ? -22.131 0.565 23.992 1.00 74.88 201 ASP A C 1
ATOM 1563 O O . ASP A 1 201 ? -22.286 0.556 25.207 1.00 74.88 201 ASP A O 1
ATOM 1567 N N . ILE A 1 202 ? -21.090 1.191 23.427 1.00 69.94 202 ILE A N 1
ATOM 1568 C CA . ILE A 1 202 ? -20.073 1.913 24.206 1.00 69.94 202 ILE A CA 1
ATOM 1569 C C . ILE A 1 202 ? -20.706 3.075 24.980 1.00 69.94 202 ILE A C 1
ATOM 1571 O O . ILE A 1 202 ? -20.405 3.255 26.159 1.00 69.94 202 ILE A O 1
ATOM 1575 N N . THR A 1 203 ? -21.572 3.879 24.356 1.00 74.00 203 THR A N 1
ATOM 1576 C CA . THR A 1 203 ? -22.245 4.990 25.051 1.00 74.00 203 THR A CA 1
ATOM 1577 C C . THR A 1 203 ? -23.149 4.484 26.176 1.00 74.00 203 THR A C 1
ATOM 1579 O O . THR A 1 203 ? -23.083 5.009 27.287 1.00 74.00 203 THR A O 1
ATOM 1582 N N . ALA A 1 204 ? -23.946 3.446 25.919 1.00 73.94 204 ALA A N 1
ATOM 1583 C CA . ALA A 1 204 ? -24.835 2.844 26.908 1.00 73.94 204 ALA A CA 1
ATOM 1584 C C . ALA A 1 204 ? -24.053 2.217 28.075 1.00 73.94 204 ALA A C 1
ATOM 1586 O O . ALA A 1 204 ? -24.381 2.466 29.234 1.00 73.94 204 ALA A O 1
ATOM 1587 N N . ALA A 1 205 ? -22.982 1.475 27.783 1.00 69.00 205 ALA A N 1
ATOM 1588 C CA . ALA A 1 205 ? -22.136 0.847 28.790 1.00 69.00 205 ALA A CA 1
ATOM 1589 C C . ALA A 1 205 ? -21.408 1.881 29.664 1.00 69.00 205 ALA A C 1
ATOM 1591 O O . ALA A 1 205 ? -21.355 1.714 30.880 1.00 69.00 205 ALA A O 1
ATOM 1592 N N . ASN A 1 206 ? -20.912 2.986 29.089 1.00 66.31 206 ASN A N 1
ATOM 1593 C CA . ASN A 1 206 ? -20.330 4.076 29.883 1.00 66.31 206 ASN A CA 1
ATOM 1594 C C . ASN A 1 206 ? -21.372 4.719 30.807 1.00 66.31 206 ASN A C 1
ATOM 1596 O O . ASN A 1 206 ? -21.106 4.886 31.993 1.00 66.31 206 ASN A O 1
ATOM 1600 N N . ALA A 1 207 ? -22.580 4.997 30.305 1.00 72.88 207 ALA A N 1
ATOM 1601 C CA . ALA A 1 207 ? -23.651 5.554 31.129 1.00 72.88 207 ALA A CA 1
ATOM 1602 C C . ALA A 1 207 ? -24.063 4.609 32.277 1.00 72.88 207 ALA A C 1
ATOM 1604 O O . ALA A 1 207 ? -24.331 5.061 33.392 1.00 72.88 207 ALA A O 1
ATOM 1605 N N . ALA A 1 208 ? -24.103 3.295 32.030 1.00 68.00 208 ALA A N 1
ATOM 1606 C CA . ALA A 1 208 ? -24.372 2.293 33.061 1.00 68.00 208 ALA A CA 1
ATOM 1607 C C . ALA A 1 208 ? -23.247 2.231 34.110 1.00 68.00 208 ALA A C 1
ATOM 1609 O O . ALA A 1 208 ? -23.517 2.239 35.313 1.00 68.00 208 ALA A O 1
ATOM 1610 N N . LEU A 1 209 ? -21.991 2.244 33.663 1.00 68.75 209 LEU A N 1
ATOM 1611 C CA . LEU A 1 209 ? -20.817 2.241 34.530 1.00 68.75 209 LEU A CA 1
ATOM 1612 C C . LEU A 1 209 ? -20.729 3.513 35.389 1.00 68.75 209 LEU A C 1
ATOM 1614 O O . LEU A 1 209 ? -20.374 3.434 36.564 1.00 68.75 209 LEU A O 1
ATOM 1618 N N . ASP A 1 210 ? -21.108 4.674 34.855 1.00 69.19 210 ASP A N 1
ATOM 1619 C CA . ASP A 1 210 ? -21.174 5.923 35.620 1.00 69.19 210 ASP A CA 1
ATOM 1620 C C . ASP A 1 210 ? -22.244 5.864 36.716 1.00 69.19 210 ASP A C 1
ATOM 1622 O O . ASP A 1 210 ? -21.979 6.247 37.860 1.00 69.19 210 ASP A O 1
ATOM 1626 N N . LYS A 1 211 ? -23.422 5.296 36.417 1.00 71.44 211 LYS A N 1
ATOM 1627 C CA . LYS A 1 211 ? -24.468 5.048 37.425 1.00 71.44 211 LYS A CA 1
ATOM 1628 C C . LYS A 1 211 ? -23.984 4.100 38.525 1.00 71.44 211 LYS A C 1
ATOM 1630 O O . LYS A 1 211 ? -24.198 4.375 39.705 1.00 71.44 211 LYS A O 1
ATOM 1635 N N . GLN A 1 212 ? -23.302 3.011 38.169 1.00 66.31 212 GLN A N 1
ATOM 1636 C CA . GLN A 1 212 ? -22.759 2.068 39.151 1.00 66.31 212 GLN A CA 1
ATOM 1637 C C . GLN A 1 212 ? -21.642 2.687 39.997 1.00 66.31 212 GLN A C 1
ATOM 1639 O O . GLN A 1 212 ? -21.633 2.503 41.211 1.00 66.31 212 GLN A O 1
ATOM 1644 N N . LYS A 1 213 ? -20.746 3.484 39.401 1.00 64.31 213 LYS A N 1
ATOM 1645 C CA . LYS A 1 213 ? -19.737 4.257 40.143 1.00 64.31 213 LYS A CA 1
ATOM 1646 C C . LYS A 1 213 ? -20.378 5.248 41.110 1.00 64.31 213 LYS A C 1
ATOM 1648 O O . LYS A 1 213 ? -19.900 5.384 42.234 1.00 64.31 213 LYS A O 1
ATOM 1653 N N . ALA A 1 214 ? -21.443 5.935 40.699 1.00 68.69 214 ALA A N 1
ATOM 1654 C CA . ALA A 1 214 ? -22.187 6.840 41.572 1.00 68.69 214 ALA A CA 1
ATOM 1655 C C . ALA A 1 214 ? -22.823 6.082 42.749 1.00 68.69 214 ALA A C 1
ATOM 1657 O O . ALA A 1 214 ? -22.672 6.501 43.897 1.00 68.69 214 ALA A O 1
ATOM 1658 N N . LYS A 1 215 ? -23.437 4.919 42.488 1.00 65.31 215 LYS A N 1
ATOM 1659 C CA . LYS A 1 215 ? -23.965 4.036 43.538 1.00 65.31 215 LYS A CA 1
ATOM 1660 C C . LYS A 1 215 ? -22.852 3.573 44.479 1.00 65.31 215 LYS A C 1
ATOM 1662 O O . LYS A 1 215 ? -22.998 3.693 45.690 1.00 65.31 215 LYS A O 1
ATOM 1667 N N . LEU A 1 216 ? -21.708 3.151 43.949 1.00 62.16 216 LEU A N 1
ATOM 1668 C CA . LEU A 1 216 ? -20.555 2.719 44.739 1.00 62.16 216 LEU A CA 1
ATOM 1669 C C . LEU A 1 216 ? -20.023 3.843 45.640 1.00 62.16 216 LEU A C 1
ATOM 1671 O O . LEU A 1 216 ? -19.794 3.608 46.823 1.00 62.16 216 LEU A O 1
ATOM 1675 N N . LYS A 1 217 ? -19.924 5.077 45.128 1.00 65.44 217 LYS A N 1
ATOM 1676 C CA . LYS A 1 217 ? -19.592 6.262 45.938 1.00 65.44 217 LYS A CA 1
ATOM 1677 C C . LYS A 1 217 ? -20.620 6.517 47.043 1.00 65.44 217 LYS A C 1
ATOM 1679 O O . LYS A 1 217 ? -20.231 6.828 48.164 1.00 65.44 217 LYS A O 1
ATOM 1684 N N . SER A 1 218 ? -21.914 6.373 46.749 1.00 61.94 218 SER A N 1
ATOM 1685 C CA . SER A 1 218 ? -22.972 6.557 47.753 1.00 61.94 218 SER A CA 1
ATOM 1686 C C . SER A 1 218 ? -22.895 5.513 48.872 1.00 61.94 218 SER A C 1
ATOM 1688 O O . SER A 1 218 ? -22.989 5.868 50.045 1.00 61.94 218 SER A O 1
ATOM 1690 N N . VAL A 1 219 ? -22.613 4.250 48.526 1.00 60.84 219 VAL A N 1
ATOM 1691 C CA . VAL A 1 219 ? -22.413 3.176 49.507 1.00 60.84 219 VAL A CA 1
ATOM 1692 C C . VAL A 1 219 ? -21.161 3.436 50.342 1.00 60.84 219 VAL A C 1
ATOM 1694 O O . VAL A 1 219 ? -21.229 3.327 51.560 1.00 60.84 219 VAL A O 1
ATOM 1697 N N . GLN A 1 220 ? -20.048 3.860 49.733 1.00 55.75 220 GLN A N 1
ATOM 1698 C CA . GLN A 1 220 ? -18.836 4.238 50.475 1.00 55.75 220 GLN A CA 1
ATOM 1699 C C . GLN A 1 220 ? -19.094 5.369 51.474 1.00 55.75 220 GLN A C 1
ATOM 1701 O O . GLN A 1 220 ? -18.650 5.286 52.617 1.00 55.75 220 GLN A O 1
ATOM 1706 N N . ALA A 1 221 ? -19.829 6.406 51.065 1.00 60.03 221 ALA A N 1
ATOM 1707 C CA . ALA A 1 221 ? -20.186 7.513 51.946 1.00 60.03 221 ALA A CA 1
ATOM 1708 C C . ALA A 1 221 ? -21.072 7.051 53.116 1.00 60.03 221 ALA A C 1
ATOM 1710 O O . ALA A 1 221 ? -20.862 7.478 54.251 1.00 60.03 221 ALA A O 1
ATOM 1711 N N . ALA A 1 222 ? -22.023 6.147 52.865 1.00 56.81 222 ALA A N 1
ATOM 1712 C CA . ALA A 1 222 ? -22.845 5.547 53.912 1.00 56.81 222 ALA A CA 1
ATOM 1713 C C . ALA A 1 222 ? -22.010 4.678 54.871 1.00 56.81 222 ALA A C 1
ATOM 1715 O O . ALA A 1 222 ? -22.132 4.819 56.085 1.00 56.81 222 ALA A O 1
ATOM 1716 N N . SER A 1 223 ? -21.106 3.839 54.355 1.00 51.78 223 SER A N 1
ATOM 1717 C CA . SER A 1 223 ? -20.203 3.019 55.174 1.00 51.78 223 SER A CA 1
ATOM 1718 C C . SER A 1 223 ? -19.269 3.864 56.042 1.00 51.78 223 SER A C 1
ATOM 1720 O O . SER A 1 223 ? -19.080 3.539 57.210 1.00 51.78 223 SER A O 1
ATOM 1722 N N . ALA A 1 224 ? -18.730 4.968 55.514 1.00 54.66 224 ALA A N 1
ATOM 1723 C CA . ALA A 1 224 ? -17.889 5.886 56.282 1.00 54.66 224 ALA A CA 1
ATOM 1724 C C . ALA A 1 224 ? -18.651 6.521 57.458 1.00 54.66 224 ALA A C 1
ATOM 1726 O O . ALA A 1 224 ? -18.107 6.611 58.555 1.00 54.66 224 ALA A O 1
ATOM 1727 N N . LYS A 1 225 ? -19.923 6.894 57.253 1.00 56.38 225 LYS A N 1
ATOM 1728 C CA . LYS A 1 225 ? -20.802 7.406 58.319 1.00 56.38 225 LYS A CA 1
ATOM 1729 C C . LYS A 1 225 ? -21.140 6.345 59.372 1.00 56.38 225 LYS A C 1
ATOM 1731 O O . LYS A 1 225 ? -21.228 6.651 60.558 1.00 56.38 225 LYS A O 1
ATOM 1736 N N . ILE A 1 226 ? -21.331 5.094 58.953 1.00 53.75 226 ILE A N 1
ATOM 1737 C CA . ILE A 1 226 ? -21.570 3.977 59.878 1.00 53.75 226 ILE A CA 1
ATOM 1738 C C . ILE A 1 226 ? -20.320 3.711 60.723 1.00 53.75 226 ILE A C 1
ATOM 1740 O O . ILE A 1 226 ? -20.437 3.563 61.937 1.00 53.75 226 ILE A O 1
ATOM 1744 N N . GLU A 1 227 ? -19.128 3.705 60.120 1.00 51.62 227 GLU A N 1
ATOM 1745 C CA . GLU A 1 227 ? -17.875 3.505 60.855 1.00 51.62 227 GLU A CA 1
ATOM 1746 C C . GLU A 1 227 ? -17.591 4.673 61.806 1.00 51.62 227 GLU A C 1
ATOM 1748 O O . GLU A 1 227 ? -17.226 4.436 62.952 1.00 51.62 227 GLU A O 1
ATOM 1753 N N . SER A 1 228 ? -17.830 5.926 61.396 1.00 53.88 228 SER A N 1
ATOM 1754 C CA . SER A 1 228 ? -17.694 7.076 62.300 1.00 53.88 228 SER A CA 1
ATOM 1755 C C . SER A 1 228 ? -18.668 6.999 63.475 1.00 53.88 228 SER A C 1
ATOM 1757 O O . SER A 1 228 ? -18.278 7.272 64.605 1.00 53.88 228 SER A O 1
ATOM 1759 N N . ASN A 1 229 ? -19.911 6.562 63.242 1.00 51.25 229 ASN A N 1
ATOM 1760 C CA . ASN A 1 229 ? -20.880 6.329 64.315 1.00 51.25 229 ASN A CA 1
ATOM 1761 C C . ASN A 1 229 ? -20.457 5.175 65.233 1.00 51.25 229 ASN A C 1
ATOM 1763 O O . ASN A 1 229 ? -20.651 5.250 66.444 1.00 51.25 229 ASN A O 1
ATOM 1767 N N . LYS A 1 230 ? -19.865 4.110 64.683 1.00 51.66 230 LYS A N 1
ATOM 1768 C CA . LYS A 1 230 ? -19.320 2.995 65.462 1.00 51.66 230 LYS A CA 1
ATOM 1769 C C . LYS A 1 230 ? -18.117 3.428 66.302 1.00 51.66 230 LYS A C 1
ATOM 1771 O O . LYS A 1 230 ? -18.056 3.057 67.467 1.00 51.66 230 LYS A O 1
ATOM 1776 N N . MET A 1 231 ? -17.205 4.228 65.748 1.00 49.88 231 MET A N 1
ATOM 1777 C CA . MET A 1 231 ? -16.072 4.806 66.478 1.00 49.88 231 MET A CA 1
ATOM 1778 C C . MET A 1 231 ? -16.552 5.744 67.585 1.00 49.88 231 MET A C 1
ATOM 1780 O O . MET A 1 231 ? -16.165 5.542 68.727 1.00 49.88 231 MET A O 1
ATOM 1784 N N . ALA A 1 232 ? -17.490 6.653 67.303 1.00 52.94 232 ALA A N 1
ATOM 1785 C CA . ALA A 1 232 ? -18.093 7.517 68.320 1.00 52.94 232 ALA A CA 1
ATOM 1786 C C . ALA A 1 232 ? -18.783 6.710 69.439 1.00 52.94 232 ALA A C 1
ATOM 1788 O O . ALA A 1 232 ? -18.683 7.048 70.614 1.00 52.94 232 ALA A O 1
ATOM 1789 N N . ARG A 1 233 ? -19.448 5.595 69.102 1.00 50.38 233 ARG A N 1
ATOM 1790 C CA . ARG A 1 233 ? -20.026 4.663 70.089 1.00 50.38 233 ARG A CA 1
ATOM 1791 C C . ARG A 1 233 ? -18.974 3.863 70.861 1.00 50.38 233 ARG A C 1
ATOM 1793 O O . ARG A 1 233 ? -19.203 3.555 72.023 1.00 50.38 233 ARG A O 1
ATOM 1800 N N . SER A 1 234 ? -17.852 3.519 70.235 1.00 47.84 234 SER A N 1
ATOM 1801 C CA . SER A 1 234 ? -16.732 2.826 70.881 1.00 47.84 234 SER A CA 1
ATOM 1802 C C . SER A 1 234 ? -15.929 3.757 71.790 1.00 47.84 234 SER A C 1
ATOM 1804 O O . SER A 1 234 ? -15.450 3.303 72.818 1.00 47.84 234 SER A O 1
ATOM 1806 N N . GLU A 1 235 ? -15.815 5.043 71.457 1.00 46.53 235 GLU A N 1
ATOM 1807 C CA . GLU A 1 235 ? -15.253 6.084 72.331 1.00 46.53 235 GLU A CA 1
ATOM 1808 C C . GLU A 1 235 ? -16.176 6.379 73.522 1.00 46.53 235 GLU A C 1
ATOM 1810 O O . GLU A 1 235 ? -15.701 6.631 74.625 1.00 46.53 235 GLU A O 1
ATOM 1815 N N . LEU A 1 236 ? -17.496 6.246 73.347 1.00 49.22 236 LEU A N 1
ATOM 1816 C CA . LEU A 1 236 ? -18.457 6.185 74.457 1.00 49.22 236 LEU A CA 1
ATOM 1817 C C . LEU A 1 236 ? -18.373 4.852 75.241 1.00 49.22 236 LEU A C 1
ATOM 1819 O O . LEU A 1 236 ? -18.907 4.737 76.341 1.00 49.22 236 LEU A O 1
ATOM 1823 N N . GLY A 1 237 ? -17.689 3.841 74.703 1.00 45.31 237 GLY A N 1
ATOM 1824 C CA . GLY A 1 237 ? -17.586 2.479 75.225 1.00 45.31 237 GLY A CA 1
ATOM 1825 C C . GLY A 1 237 ? -16.244 2.179 75.889 1.00 45.31 237 GLY A C 1
ATOM 1826 O O . GLY A 1 237 ? -15.512 1.306 75.433 1.00 45.31 237 GLY A O 1
ATOM 1827 N N . GLY A 1 238 ? -15.973 2.878 76.989 1.00 45.34 238 GLY A N 1
ATOM 1828 C CA . GLY A 1 238 ? -14.960 2.533 77.994 1.00 45.34 238 GLY A CA 1
ATOM 1829 C C . GLY A 1 238 ? -15.437 2.905 79.400 1.00 45.34 238 GLY A C 1
ATOM 1830 O O . GLY A 1 238 ? -15.399 2.065 80.290 1.00 45.34 238 GLY A O 1
ATOM 1831 N N . ASP A 1 239 ? -16.032 4.097 79.545 1.00 45.81 239 ASP A N 1
ATOM 1832 C CA . ASP A 1 239 ? -16.508 4.621 80.838 1.00 45.81 239 ASP A CA 1
ATOM 1833 C C . ASP A 1 239 ? -18.024 4.918 80.904 1.00 45.81 239 ASP A C 1
ATOM 1835 O O . ASP A 1 239 ? -18.567 5.073 81.996 1.00 45.81 239 ASP A O 1
ATOM 1839 N N . ALA A 1 240 ? -18.766 4.972 79.784 1.00 43.03 240 ALA A N 1
ATOM 1840 C CA . ALA A 1 240 ? -20.183 5.382 79.826 1.00 43.03 240 ALA A CA 1
ATOM 1841 C C . ALA A 1 240 ? -21.181 4.241 80.116 1.00 43.03 240 ALA A C 1
ATOM 1843 O O . ALA A 1 240 ? -22.337 4.509 80.445 1.00 43.03 240 ALA A O 1
ATOM 1844 N N . LEU A 1 241 ? -20.766 2.972 80.010 1.00 41.28 241 LEU A N 1
ATOM 1845 C CA . LEU A 1 241 ? -21.662 1.826 80.228 1.00 41.28 241 LEU A CA 1
ATOM 1846 C C . LEU A 1 241 ? -21.858 1.488 81.719 1.00 41.28 241 LEU A C 1
ATOM 1848 O O . LEU A 1 241 ? -22.863 0.873 82.069 1.00 41.28 241 LEU A O 1
ATOM 1852 N N . ASP A 1 242 ? -20.962 1.934 82.606 1.00 36.66 242 ASP A N 1
ATOM 1853 C CA . ASP A 1 242 ? -21.085 1.689 84.054 1.00 36.66 242 ASP A CA 1
ATOM 1854 C C . ASP A 1 242 ? -22.132 2.604 84.725 1.00 36.66 242 ASP A C 1
ATOM 1856 O O . ASP A 1 242 ? -22.691 2.293 85.778 1.00 36.66 242 ASP A O 1
ATOM 1860 N N . LEU A 1 243 ? -22.502 3.710 84.068 1.00 36.53 243 LEU A N 1
ATOM 1861 C CA . LEU A 1 243 ? -23.451 4.681 84.616 1.00 36.53 243 LEU A CA 1
ATOM 1862 C C . LEU A 1 243 ? -24.925 4.246 84.485 1.00 36.53 243 LEU A C 1
ATOM 1864 O O . LEU A 1 243 ? -25.807 4.821 85.121 1.00 36.53 243 LEU A O 1
ATOM 1868 N N . ALA A 1 244 ? -25.219 3.197 83.711 1.00 34.66 244 ALA A N 1
ATOM 1869 C CA . ALA A 1 244 ? -26.592 2.747 83.468 1.00 34.66 244 ALA A CA 1
ATOM 1870 C C . ALA A 1 244 ? -27.189 1.885 84.601 1.00 34.66 244 ALA A C 1
ATOM 1872 O O . ALA A 1 244 ? -28.398 1.665 84.626 1.00 34.66 244 ALA A O 1
ATOM 1873 N N . MET A 1 245 ? -26.387 1.416 85.565 1.00 33.09 245 MET A N 1
ATOM 1874 C CA . MET A 1 245 ? -26.881 0.551 86.651 1.00 33.09 245 MET A CA 1
ATOM 1875 C C . MET A 1 245 ? -27.333 1.303 87.915 1.00 33.09 245 MET A C 1
ATOM 1877 O O . MET A 1 245 ? -27.809 0.670 88.858 1.00 33.09 245 MET A O 1
ATOM 1881 N N . LYS A 1 246 ? -27.235 2.641 87.958 1.00 33.16 246 LYS A N 1
ATOM 1882 C CA . LYS A 1 246 ? -27.657 3.450 89.118 1.00 33.16 246 LYS A CA 1
ATOM 1883 C C . LYS A 1 246 ? -28.352 4.757 88.709 1.00 33.16 246 LYS A C 1
ATOM 1885 O O . LYS A 1 246 ? -27.815 5.840 88.883 1.00 33.16 246 LYS A O 1
ATOM 1890 N N . GLY A 1 247 ? -29.580 4.649 88.203 1.00 31.27 247 GLY A N 1
ATOM 1891 C CA . GLY A 1 247 ? -30.637 5.641 88.455 1.00 31.27 247 GLY A CA 1
ATOM 1892 C C . GLY A 1 247 ? -30.397 7.115 88.082 1.00 31.27 247 GLY A C 1
ATOM 1893 O O . GLY A 1 247 ? -30.815 7.979 88.847 1.00 31.27 247 GLY A O 1
ATOM 1894 N N . ALA A 1 248 ? -29.816 7.426 86.920 1.00 28.66 248 ALA A N 1
ATOM 1895 C CA . ALA A 1 248 ? -29.786 8.794 86.388 1.00 28.66 248 ALA A CA 1
ATOM 1896 C C . ALA A 1 248 ? -30.528 8.887 85.042 1.00 28.66 248 ALA A C 1
ATOM 1898 O O . ALA A 1 248 ? -30.244 8.141 84.106 1.00 28.66 248 ALA A O 1
ATOM 1899 N N . VAL A 1 249 ? -31.485 9.817 84.944 1.00 31.62 249 VAL A N 1
ATOM 1900 C CA . VAL A 1 249 ? -32.151 10.198 83.689 1.00 31.62 249 VAL A CA 1
ATOM 1901 C C . VAL A 1 249 ? -31.107 10.871 82.797 1.00 31.62 249 VAL A C 1
ATOM 1903 O O . VAL A 1 249 ? -30.687 11.995 83.066 1.00 31.62 249 VAL A O 1
ATOM 1906 N N . LEU A 1 250 ? -30.644 10.173 81.761 1.00 33.16 250 LEU A N 1
ATOM 1907 C CA . LEU A 1 250 ? -29.668 10.713 80.817 1.00 33.16 250 LEU A CA 1
ATOM 1908 C C . LEU A 1 250 ? -30.313 11.797 79.945 1.00 33.16 250 LEU A C 1
ATOM 1910 O O . LEU A 1 250 ? -31.211 11.528 79.147 1.00 33.16 250 LEU A O 1
ATOM 1914 N N . ALA A 1 251 ? -29.808 13.022 80.082 1.00 33.50 251 ALA A N 1
ATOM 1915 C CA . ALA A 1 251 ? -30.022 14.102 79.133 1.00 33.50 251 ALA A CA 1
ATOM 1916 C C . ALA A 1 251 ? -29.311 13.758 77.814 1.00 33.50 251 ALA A C 1
ATOM 1918 O O . ALA A 1 251 ? -28.093 13.872 77.688 1.00 33.50 251 ALA A O 1
ATOM 1919 N N . VAL A 1 252 ? -30.085 13.306 76.829 1.00 36.50 252 VAL A N 1
ATOM 1920 C CA . VAL A 1 252 ? -29.635 13.148 75.442 1.00 36.50 252 VAL A CA 1
ATOM 1921 C C . VAL A 1 252 ? -29.414 14.550 74.848 1.00 36.50 252 VAL A C 1
ATOM 1923 O O . VAL A 1 252 ? -30.279 15.413 75.017 1.00 36.50 252 VAL A O 1
ATOM 1926 N N . PRO A 1 253 ? -28.288 14.836 74.167 1.00 34.09 253 PRO A N 1
ATOM 1927 C CA . PRO A 1 253 ? -28.047 16.161 73.606 1.00 34.09 253 PRO A CA 1
ATOM 1928 C C . PRO A 1 253 ? -29.090 16.518 72.533 1.00 34.09 253 PRO A C 1
ATOM 1930 O O . PRO A 1 253 ? -29.328 15.766 71.591 1.00 34.09 253 PRO A O 1
ATOM 1933 N N . ILE A 1 254 ? -29.663 17.719 72.656 1.00 36.66 254 ILE A N 1
ATOM 1934 C CA . ILE A 1 254 ? -30.781 18.298 71.875 1.00 36.66 254 ILE A CA 1
ATOM 1935 C C . ILE A 1 254 ? -30.387 18.649 70.411 1.00 36.66 254 ILE A C 1
ATOM 1937 O O . ILE A 1 254 ? -31.063 19.410 69.728 1.00 36.66 254 ILE A O 1
ATOM 1941 N N . LYS A 1 255 ? -29.296 18.095 69.861 1.00 37.44 255 LYS A N 1
ATOM 1942 C CA . LYS A 1 255 ? -28.838 18.411 68.488 1.00 37.44 255 LYS A CA 1
ATOM 1943 C C . LYS A 1 255 ? -29.515 17.616 67.359 1.00 37.44 255 LYS A C 1
ATOM 1945 O O . LYS A 1 255 ? -29.185 17.845 66.204 1.00 37.44 255 LYS A O 1
ATOM 1950 N N . PHE A 1 256 ? -30.492 16.762 67.662 1.00 44.06 256 PHE A N 1
ATOM 1951 C CA . PHE A 1 256 ? -31.209 15.938 66.671 1.00 44.06 256 PHE A CA 1
ATOM 1952 C C . PHE A 1 256 ? -32.494 16.573 66.100 1.00 44.06 256 PHE A C 1
ATOM 1954 O O . PHE A 1 256 ? -33.157 15.97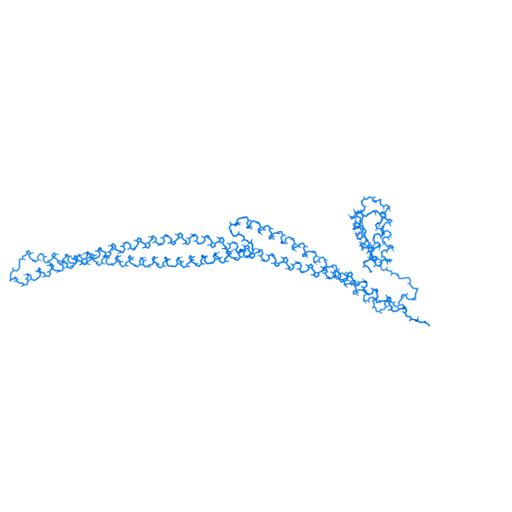0 65.267 1.00 44.06 256 PHE A O 1
ATOM 1961 N N . ALA A 1 257 ? -32.864 17.792 66.509 1.00 43.78 257 ALA A N 1
ATOM 1962 C CA . ALA A 1 257 ? -34.128 18.402 66.077 1.00 43.78 257 ALA A CA 1
ATOM 1963 C C . ALA A 1 257 ? -34.093 19.053 64.676 1.00 43.78 257 ALA A C 1
ATOM 1965 O O . ALA A 1 257 ? -35.153 19.306 64.114 1.00 43.78 257 ALA A O 1
ATOM 1966 N N . VAL A 1 258 ? -32.911 19.327 64.103 1.00 40.84 258 VAL A N 1
ATOM 1967 C CA . VAL A 1 258 ? -32.791 20.051 62.816 1.00 40.84 258 VAL A CA 1
ATOM 1968 C C . VAL A 1 258 ? -32.790 19.106 61.602 1.00 40.84 258 VAL A C 1
ATOM 1970 O O . VAL A 1 258 ? -33.378 19.438 60.576 1.00 40.84 258 VAL A O 1
ATOM 1973 N N . ASP A 1 259 ? -32.207 17.906 61.710 1.00 52.06 259 ASP A N 1
ATOM 1974 C CA . ASP A 1 259 ? -32.115 16.952 60.586 1.00 52.06 259 ASP A CA 1
ATOM 1975 C C . ASP A 1 259 ? -33.411 16.145 60.369 1.00 52.06 259 ASP A C 1
ATOM 1977 O O . ASP A 1 259 ? -33.728 15.731 59.248 1.00 52.06 259 ASP A O 1
ATOM 1981 N N . PHE A 1 260 ? -34.214 15.991 61.423 1.00 59.84 260 PHE A N 1
ATOM 1982 C CA . PHE A 1 260 ? -35.484 15.275 61.379 1.00 59.84 260 PHE A CA 1
ATOM 1983 C C . PHE A 1 260 ? -36.532 15.954 60.488 1.00 59.84 260 PHE A C 1
ATOM 1985 O O . PHE A 1 260 ? -37.281 15.262 59.806 1.00 59.84 260 PHE A O 1
ATOM 1992 N N . GLU A 1 261 ? -36.573 17.288 60.418 1.00 57.19 261 GLU A N 1
ATOM 1993 C CA . GLU A 1 261 ? -37.557 17.983 59.572 1.00 57.19 261 GLU A CA 1
ATOM 1994 C C . GLU A 1 261 ? -37.322 17.729 58.080 1.00 57.19 261 GLU A C 1
ATOM 1996 O O . GLU A 1 261 ? -38.276 17.584 57.315 1.00 57.19 261 GLU A O 1
ATOM 2001 N N . SER A 1 262 ? -36.055 17.588 57.683 1.00 62.53 262 SER A N 1
ATOM 2002 C CA . SER A 1 262 ? -35.672 17.233 56.316 1.00 62.53 262 SER A CA 1
ATOM 2003 C C . SER A 1 262 ? -36.044 15.783 55.988 1.00 62.53 262 SER A C 1
ATOM 2005 O O . SER A 1 262 ? -36.681 15.521 54.970 1.00 62.53 262 SER A O 1
ATOM 2007 N N . ALA A 1 263 ? -35.735 14.836 56.881 1.00 63.00 263 ALA A N 1
ATOM 2008 C CA . ALA A 1 263 ? -36.099 13.428 56.694 1.00 63.00 263 ALA A CA 1
ATOM 2009 C C . ALA A 1 263 ? -37.623 13.197 56.730 1.00 63.00 263 ALA A C 1
ATOM 2011 O O . ALA A 1 263 ? -38.147 12.330 56.032 1.00 63.00 263 ALA A O 1
ATOM 2012 N N . PHE A 1 264 ? -38.350 13.997 57.512 1.00 81.38 264 PHE A N 1
ATOM 2013 C CA . PHE A 1 264 ? -39.804 13.923 57.603 1.00 81.38 264 PHE A CA 1
ATOM 2014 C C . PHE A 1 264 ? -40.507 14.538 56.383 1.00 81.38 264 PHE A C 1
ATOM 2016 O O . PHE A 1 264 ? -41.617 14.128 56.041 1.00 81.38 264 PHE A O 1
ATOM 2023 N N . ALA A 1 265 ? -39.861 15.459 55.660 1.00 81.12 265 ALA A N 1
ATOM 2024 C CA . ALA A 1 265 ? -40.398 15.985 54.404 1.00 81.12 265 ALA A CA 1
ATOM 2025 C C . ALA A 1 265 ? -40.595 14.878 53.348 1.00 81.12 265 ALA A C 1
ATOM 2027 O O . ALA A 1 265 ? -41.581 14.896 52.606 1.00 81.12 265 ALA A O 1
ATOM 2028 N N . ASP A 1 266 ? -39.712 13.874 53.319 1.00 74.75 266 ASP A N 1
ATOM 2029 C CA . ASP A 1 266 ? -39.856 12.707 52.442 1.00 74.75 266 ASP A CA 1
ATOM 2030 C C . ASP A 1 266 ? -41.028 11.803 52.848 1.00 74.75 266 ASP A C 1
ATOM 2032 O O . ASP A 1 266 ? -41.691 11.244 51.971 1.00 74.75 266 ASP A O 1
ATOM 2036 N N . VAL A 1 267 ? -41.326 11.705 54.149 1.00 82.00 267 VAL A N 1
ATOM 2037 C CA . VAL A 1 267 ? -42.517 11.013 54.669 1.00 82.00 267 VAL A CA 1
ATOM 2038 C C . VAL A 1 267 ? -43.780 11.759 54.251 1.00 82.00 267 VAL A C 1
ATOM 2040 O O . VAL A 1 267 ? -44.672 11.149 53.669 1.00 82.00 267 VAL A O 1
ATOM 2043 N N . LYS A 1 268 ? -43.824 13.086 54.445 1.00 86.19 268 LYS A N 1
ATOM 2044 C CA . LYS A 1 268 ? -44.950 13.936 54.019 1.00 86.19 268 LYS A CA 1
ATOM 2045 C C . LYS A 1 268 ? -45.231 13.811 52.521 1.00 86.19 268 LYS A C 1
ATOM 2047 O O . LYS A 1 268 ? -46.381 13.807 52.102 1.00 86.19 268 LYS A O 1
ATOM 2052 N N . LYS A 1 269 ? -44.185 13.697 51.701 1.00 86.06 269 LYS A N 1
ATOM 2053 C CA . LYS A 1 269 ? -44.333 13.505 50.254 1.00 86.06 269 LYS A CA 1
ATOM 2054 C C . LYS A 1 269 ? -44.824 12.102 49.884 1.00 86.06 269 LYS A C 1
ATOM 2056 O O . LYS A 1 269 ? -45.517 11.955 48.881 1.00 86.06 269 LYS A O 1
ATOM 2061 N N . ALA A 1 270 ? -44.408 11.082 50.629 1.00 81.25 270 ALA A N 1
ATOM 2062 C CA . ALA A 1 270 ? -44.744 9.690 50.346 1.00 81.25 270 ALA A CA 1
ATOM 2063 C C . ALA A 1 270 ? -46.151 9.303 50.829 1.00 81.25 270 ALA A C 1
ATOM 2065 O O . ALA A 1 270 ? -46.805 8.498 50.175 1.00 81.25 270 ALA A O 1
ATOM 2066 N N . VAL A 1 271 ? -46.620 9.896 51.930 1.00 81.88 271 VAL A N 1
ATOM 2067 C CA . VAL A 1 271 ? -47.961 9.694 52.499 1.00 81.88 271 VAL A CA 1
ATOM 2068 C C . VAL A 1 271 ? -48.863 10.845 52.048 1.00 81.88 271 VAL A C 1
ATOM 2070 O O . VAL A 1 271 ? -49.127 11.792 52.786 1.00 81.88 271 VAL A O 1
ATOM 2073 N N . ASN A 1 272 ? -49.250 10.811 50.774 1.00 75.75 272 ASN A N 1
ATOM 2074 C CA . ASN A 1 272 ? -49.906 11.924 50.083 1.00 75.75 272 ASN A CA 1
ATOM 2075 C C . ASN A 1 272 ? -51.363 12.191 50.518 1.00 75.75 272 ASN A C 1
ATOM 2077 O O . ASN A 1 272 ? -51.922 13.221 50.146 1.00 75.75 272 ASN A O 1
ATOM 2081 N N . ASP A 1 273 ? -51.963 11.283 51.280 1.00 77.19 273 ASP A N 1
ATOM 2082 C CA . ASP A 1 273 ? -53.357 11.275 51.728 1.00 77.19 273 ASP A CA 1
ATOM 2083 C C . ASP A 1 273 ? -53.517 11.520 53.245 1.00 77.19 273 ASP A C 1
ATOM 2085 O O . ASP A 1 273 ? -54.608 11.345 53.794 1.00 77.19 273 ASP A O 1
ATOM 2089 N N . ALA A 1 274 ? -52.445 11.921 53.940 1.00 79.69 274 ALA A N 1
ATOM 2090 C CA . ALA A 1 274 ? -52.477 12.280 55.360 1.00 79.69 274 ALA A CA 1
ATOM 2091 C C . ALA A 1 274 ? -52.804 13.767 55.590 1.00 79.69 274 ALA A C 1
ATOM 2093 O O . ALA A 1 274 ? -52.270 14.640 54.900 1.00 79.69 274 ALA A O 1
ATOM 2094 N N . SER A 1 275 ? -53.637 14.067 56.594 1.00 85.62 275 SER A N 1
ATOM 2095 C CA . SER A 1 275 ? -53.860 15.447 57.055 1.00 85.62 275 SER A CA 1
ATOM 2096 C C . SER A 1 275 ? -52.640 15.990 57.811 1.00 85.62 275 SER A C 1
ATOM 2098 O O . SER A 1 275 ? -51.788 15.228 58.280 1.00 85.62 275 SER A O 1
ATOM 2100 N N . ASP A 1 276 ? -52.542 17.313 57.968 1.00 81.62 276 ASP A N 1
ATOM 2101 C CA . ASP A 1 276 ? -51.437 17.919 58.722 1.00 81.62 276 ASP A CA 1
ATOM 2102 C C . ASP A 1 276 ? -51.446 17.480 60.204 1.00 81.62 276 ASP A C 1
ATOM 2104 O O . ASP A 1 276 ? -50.384 17.267 60.793 1.00 81.62 276 ASP A O 1
ATOM 2108 N N . GLU A 1 277 ? -52.621 17.248 60.800 1.00 78.75 277 GLU A N 1
ATOM 2109 C CA . GLU A 1 277 ? -52.749 16.705 62.159 1.00 78.75 277 GLU A CA 1
ATOM 2110 C C . GLU A 1 277 ? -52.242 15.262 62.254 1.00 78.75 277 GLU A C 1
ATOM 2112 O O . GLU A 1 277 ? -51.555 14.905 63.215 1.00 78.75 277 GLU A O 1
ATOM 2117 N N . GLU A 1 278 ? -52.547 14.428 61.257 1.00 77.50 278 GLU A N 1
ATOM 2118 C CA . GLU A 1 278 ? -52.064 13.047 61.200 1.00 77.50 278 GLU A CA 1
ATOM 2119 C C . GLU A 1 278 ? -50.541 13.005 61.039 1.00 77.50 278 GLU A C 1
ATOM 2121 O O . GLU A 1 278 ? -49.868 12.253 61.745 1.00 77.50 278 GLU A O 1
ATOM 2126 N N . LEU A 1 279 ? -49.975 13.864 60.186 1.00 80.44 279 LEU A N 1
ATOM 2127 C CA . LEU A 1 279 ? -48.528 13.995 60.016 1.00 80.44 279 LEU A CA 1
ATOM 2128 C C . LEU A 1 279 ? -47.835 14.421 61.317 1.00 80.44 279 LEU A C 1
ATOM 2130 O O . LEU A 1 279 ? -46.794 13.866 61.661 1.00 80.44 279 LEU A O 1
ATOM 2134 N N . GLU A 1 280 ? -48.415 15.332 62.097 1.00 78.25 280 GLU A N 1
ATOM 2135 C CA . GLU A 1 280 ? -47.868 15.710 63.407 1.00 78.25 280 GLU A CA 1
ATOM 2136 C C . GLU A 1 280 ? -47.904 14.557 64.424 1.00 78.25 280 GLU A C 1
ATOM 2138 O O . GLU A 1 280 ? -46.970 14.383 65.218 1.00 78.25 280 GLU A O 1
ATOM 2143 N N . VAL A 1 281 ? -48.942 13.717 64.386 1.00 78.75 281 VAL A N 1
ATOM 2144 C CA . VAL A 1 281 ? -48.995 12.488 65.194 1.00 78.75 281 VAL A CA 1
ATOM 2145 C C . VAL A 1 281 ? -47.900 11.510 64.761 1.00 78.75 281 VAL A C 1
ATOM 2147 O O . VAL A 1 281 ? -47.188 10.980 65.619 1.00 78.75 281 VAL A O 1
ATOM 2150 N N . MET A 1 282 ? -47.698 11.316 63.454 1.00 79.75 282 MET A N 1
ATOM 2151 C CA . MET A 1 282 ? -46.619 10.470 62.930 1.00 79.75 282 MET A CA 1
ATOM 2152 C C . MET A 1 282 ? -45.240 11.010 63.333 1.00 79.75 282 MET A C 1
ATOM 2154 O O . MET A 1 282 ? -44.393 10.251 63.805 1.00 79.75 282 MET A O 1
ATOM 2158 N N . LYS A 1 283 ? -45.032 12.328 63.230 1.00 79.56 283 LYS A N 1
ATOM 2159 C CA . LYS A 1 283 ? -43.801 13.023 63.622 1.00 79.56 283 LYS A CA 1
ATOM 2160 C C . LYS A 1 283 ? -43.457 12.740 65.090 1.00 79.56 283 LYS A C 1
ATOM 2162 O O . LYS A 1 283 ? -42.358 12.282 65.403 1.00 79.56 283 LYS A O 1
ATOM 2167 N N . LYS A 1 284 ? -44.425 12.919 65.996 1.00 75.56 284 LYS A N 1
ATOM 2168 C CA . LYS A 1 284 ? -44.268 12.626 67.434 1.00 75.56 284 LYS A CA 1
ATOM 2169 C C . LYS A 1 284 ? -44.004 11.147 67.702 1.00 75.56 284 LYS A C 1
ATOM 2171 O O . LYS A 1 284 ? -43.169 10.815 68.544 1.00 75.56 284 LYS A O 1
ATOM 2176 N N . ARG A 1 285 ? -44.687 10.256 66.982 1.00 78.25 285 ARG A N 1
ATOM 2177 C CA . ARG A 1 285 ? -44.519 8.809 67.140 1.00 78.25 285 ARG A CA 1
ATOM 2178 C C . ARG A 1 285 ? -43.121 8.352 66.725 1.00 78.25 285 ARG A C 1
ATOM 2180 O O . ARG A 1 285 ? -42.504 7.601 67.472 1.00 78.25 285 ARG A O 1
ATOM 2187 N N . ILE A 1 286 ? -42.567 8.885 65.633 1.00 74.06 286 ILE A N 1
ATOM 2188 C CA . ILE A 1 286 ? -41.188 8.603 65.198 1.00 74.06 286 ILE A CA 1
ATOM 2189 C C . ILE A 1 286 ? -40.166 9.025 66.257 1.00 74.06 286 ILE A C 1
ATOM 2191 O O . ILE A 1 286 ? -39.273 8.249 66.595 1.00 74.06 286 ILE A O 1
ATOM 2195 N N . VAL A 1 287 ? -40.317 10.226 66.822 1.00 71.94 287 VAL A N 1
ATOM 2196 C CA . VAL A 1 287 ? -39.428 10.747 67.876 1.00 71.94 287 VAL A CA 1
ATOM 2197 C C . VAL A 1 287 ? -39.413 9.836 69.108 1.00 71.94 287 VAL A C 1
ATOM 2199 O O . VAL A 1 287 ? -38.359 9.636 69.711 1.00 71.94 287 VAL A O 1
ATOM 2202 N N . ILE A 1 288 ? -40.569 9.271 69.468 1.00 68.50 288 ILE A N 1
ATOM 2203 C CA . ILE A 1 288 ? -40.737 8.398 70.637 1.00 68.50 288 ILE A CA 1
ATOM 2204 C C . ILE A 1 288 ? -40.277 6.962 70.360 1.00 68.50 288 ILE A C 1
ATOM 2206 O O . ILE A 1 288 ? -39.709 6.322 71.247 1.00 68.50 288 ILE A O 1
ATOM 2210 N N . GLU A 1 289 ? -40.564 6.421 69.178 1.00 66.81 289 GLU A N 1
ATOM 2211 C CA . GLU A 1 289 ? -40.344 5.007 68.863 1.00 66.81 289 GLU A CA 1
ATOM 2212 C C . GLU A 1 289 ? -38.950 4.724 68.311 1.00 66.81 289 GLU A C 1
ATOM 2214 O O . GLU A 1 289 ? -38.385 3.688 68.650 1.00 66.81 289 GLU A O 1
ATOM 2219 N N . ALA A 1 290 ? -38.341 5.643 67.555 1.00 62.59 290 ALA A N 1
ATOM 2220 C CA . ALA A 1 290 ? -37.006 5.427 66.995 1.00 62.59 290 ALA A CA 1
ATOM 2221 C C . ALA A 1 290 ? -35.960 5.036 68.067 1.00 62.59 290 ALA A C 1
ATOM 2223 O O . ALA A 1 290 ? -35.311 4.000 67.898 1.00 62.59 290 ALA A O 1
ATOM 2224 N N . PRO A 1 291 ? -35.865 5.725 69.228 1.00 52.84 291 PRO A N 1
ATOM 2225 C CA . PRO A 1 291 ? -34.946 5.327 70.296 1.00 52.84 291 PRO A CA 1
ATOM 2226 C C . PRO A 1 291 ? -35.282 3.964 70.914 1.00 52.84 291 PRO A C 1
ATOM 2228 O O . PRO A 1 291 ? -34.374 3.211 71.260 1.00 52.84 291 PRO A O 1
ATOM 2231 N N . LYS A 1 292 ? -36.574 3.626 71.035 1.00 64.56 292 LYS A N 1
ATOM 2232 C CA . LYS A 1 292 ? -37.031 2.327 71.567 1.00 64.56 292 LYS A CA 1
ATOM 2233 C C . LYS A 1 292 ? -36.664 1.172 70.639 1.00 64.56 292 LYS A C 1
ATOM 2235 O O . LYS A 1 292 ? -36.431 0.062 71.104 1.00 64.56 292 LYS A O 1
ATOM 2240 N N . LEU A 1 293 ? -36.615 1.451 69.341 1.00 54.81 293 LEU A N 1
ATOM 2241 C CA . LEU A 1 293 ? -36.262 0.509 68.285 1.00 54.81 293 LEU A CA 1
ATOM 2242 C C . LEU A 1 293 ? -34.763 0.516 67.959 1.00 54.81 293 LEU A C 1
ATOM 2244 O O . LEU A 1 293 ? -34.332 -0.222 67.082 1.00 54.81 293 LEU A O 1
ATOM 2248 N N . GLY A 1 294 ? -33.962 1.336 68.646 1.00 50.91 294 GLY A N 1
ATOM 2249 C CA . GLY A 1 294 ? -32.517 1.408 68.433 1.00 50.91 294 GLY A CA 1
ATOM 2250 C C . GLY A 1 294 ? -32.096 2.043 67.101 1.00 50.91 294 GLY A C 1
ATOM 2251 O O . GLY A 1 294 ? -30.937 1.902 66.711 1.00 50.91 294 GLY A O 1
ATOM 2252 N N . VAL A 1 295 ? -32.999 2.756 66.420 1.00 55.81 295 VAL A N 1
ATOM 2253 C CA . VAL A 1 295 ? -32.753 3.463 65.151 1.00 55.81 295 VAL A CA 1
ATOM 2254 C C . VAL A 1 295 ? -32.803 4.983 65.348 1.00 55.81 295 VAL A C 1
ATOM 2256 O O . VAL A 1 295 ? -33.301 5.476 66.360 1.00 55.81 295 VAL A O 1
ATOM 2259 N N . THR A 1 296 ? -32.270 5.760 64.400 1.00 67.56 296 THR A N 1
ATOM 2260 C CA . THR A 1 296 ? -32.391 7.230 64.456 1.00 67.56 296 THR A CA 1
ATOM 2261 C C . THR A 1 296 ? -33.759 7.689 63.950 1.00 67.56 296 THR A C 1
ATOM 2263 O O . THR A 1 296 ? -34.454 6.947 63.250 1.00 67.56 296 THR A O 1
ATOM 2266 N N . GLN A 1 297 ? -34.155 8.919 64.287 1.00 67.62 297 GLN A N 1
ATOM 2267 C CA . GLN A 1 297 ? -35.421 9.503 63.826 1.00 67.62 297 GLN A CA 1
ATOM 2268 C C . GLN A 1 297 ? -35.453 9.614 62.295 1.00 67.62 297 GLN A C 1
ATOM 2270 O O . GLN A 1 297 ? -36.473 9.328 61.669 1.00 67.62 297 GLN A O 1
ATOM 2275 N N . GLU A 1 298 ? -34.315 9.940 61.681 1.00 68.44 298 GLU A N 1
ATOM 2276 C CA . GLU A 1 298 ? -34.141 9.969 60.228 1.00 68.44 298 GLU A CA 1
ATOM 2277 C C . GLU A 1 298 ? -34.242 8.564 59.628 1.00 68.44 298 GLU A C 1
ATOM 2279 O O . GLU A 1 298 ? -34.893 8.378 58.604 1.00 68.44 298 GLU A O 1
ATOM 2284 N N . GLY A 1 299 ? -33.641 7.561 60.279 1.00 61.94 299 GLY A N 1
ATOM 2285 C CA . GLY A 1 299 ? -33.691 6.168 59.836 1.00 61.94 299 GLY A CA 1
ATOM 2286 C C . GLY A 1 299 ? -35.111 5.605 59.842 1.00 61.94 299 GLY A C 1
ATOM 2287 O O . GLY A 1 299 ? -35.545 5.027 58.848 1.00 61.94 299 GLY A O 1
ATOM 2288 N N . LEU A 1 300 ? -35.865 5.833 60.921 1.00 73.06 300 LEU A N 1
ATOM 2289 C CA . LEU A 1 300 ? -37.261 5.401 60.998 1.00 73.06 300 LEU A CA 1
ATOM 2290 C C . LEU A 1 300 ? -38.146 6.160 59.993 1.00 73.06 300 LEU A C 1
ATOM 2292 O O . LEU A 1 300 ? -38.990 5.549 59.342 1.00 73.06 300 LEU A O 1
ATOM 2296 N N . SER A 1 301 ? -37.899 7.461 59.792 1.00 80.00 301 SER A N 1
ATOM 2297 C CA . SER A 1 301 ? -38.588 8.264 58.768 1.00 80.00 301 SER A CA 1
ATOM 2298 C C . SER A 1 301 ? -38.333 7.737 57.355 1.00 80.00 301 SER A C 1
ATOM 2300 O O . SER A 1 301 ? -39.267 7.600 56.572 1.00 80.00 301 SER A O 1
ATOM 2302 N N . ALA A 1 302 ? -37.088 7.378 57.031 1.00 71.06 302 ALA A N 1
ATOM 2303 C CA . ALA A 1 302 ? -36.737 6.832 55.722 1.00 71.06 302 ALA A CA 1
ATOM 2304 C C . ALA A 1 302 ? -37.444 5.495 55.442 1.00 71.06 302 ALA A C 1
ATOM 2306 O O . ALA A 1 302 ? -37.915 5.275 54.328 1.00 71.06 302 ALA A O 1
ATOM 2307 N N . ILE A 1 303 ? -37.567 4.627 56.452 1.00 67.31 303 ILE A N 1
ATOM 2308 C CA . ILE A 1 303 ? -38.282 3.348 56.333 1.00 67.31 303 ILE A CA 1
ATOM 2309 C C . ILE A 1 303 ? -39.781 3.578 56.109 1.00 67.31 303 ILE A C 1
ATOM 2311 O O . ILE A 1 303 ? -40.371 2.945 55.236 1.00 67.31 303 ILE A O 1
ATOM 2315 N N . ILE A 1 304 ? -40.391 4.503 56.855 1.00 79.06 304 ILE A N 1
ATOM 2316 C CA . ILE A 1 304 ? -41.809 4.862 56.696 1.00 79.06 304 ILE A CA 1
ATOM 2317 C C . ILE A 1 304 ? -42.066 5.454 55.304 1.00 79.06 304 ILE A C 1
ATOM 2319 O O . ILE A 1 304 ? -43.009 5.044 54.630 1.00 79.06 304 ILE A O 1
ATOM 2323 N N . ALA A 1 305 ? -41.213 6.374 54.841 1.00 76.44 305 ALA A N 1
ATOM 2324 C CA . ALA A 1 305 ? -41.331 6.972 53.512 1.00 76.44 305 ALA A CA 1
ATOM 2325 C C . ALA A 1 305 ? -41.217 5.917 52.402 1.00 76.44 305 ALA A C 1
ATOM 2327 O O . ALA A 1 305 ? -41.969 5.951 51.428 1.00 76.44 305 ALA A O 1
ATOM 2328 N N . GLU A 1 306 ? -40.299 4.962 52.550 1.00 70.94 306 GLU A N 1
ATOM 2329 C CA . GLU A 1 306 ? -40.132 3.881 51.584 1.00 70.94 306 GLU A CA 1
ATOM 2330 C C . GLU A 1 306 ? -41.308 2.894 51.624 1.00 70.94 306 GLU A C 1
ATOM 2332 O O . GLU A 1 306 ? -41.791 2.484 50.572 1.00 70.94 306 GLU A O 1
ATOM 2337 N N . GLY A 1 307 ? -41.841 2.570 52.806 1.00 67.25 307 GLY A N 1
ATOM 2338 C CA . GLY A 1 307 ? -43.058 1.765 52.946 1.00 67.25 307 GLY A CA 1
ATOM 2339 C C . GLY A 1 307 ? -44.261 2.399 52.240 1.00 67.25 307 GLY A C 1
ATOM 2340 O O . GLY A 1 307 ? -44.945 1.735 51.463 1.00 67.25 307 GLY A O 1
ATOM 2341 N N . ALA A 1 308 ? -44.456 3.706 52.421 1.00 77.19 308 ALA A N 1
ATOM 2342 C CA . ALA A 1 308 ? -45.538 4.450 51.781 1.00 77.19 308 ALA A CA 1
ATOM 2343 C C . ALA A 1 308 ? -45.393 4.499 50.249 1.00 77.19 308 ALA A C 1
ATOM 2345 O O . ALA A 1 308 ? -46.356 4.251 49.527 1.00 77.19 308 ALA A O 1
ATOM 2346 N N . ARG A 1 309 ? -44.175 4.710 49.724 1.00 75.06 309 ARG A N 1
ATOM 2347 C CA . ARG A 1 309 ? -43.911 4.646 48.268 1.00 75.06 309 ARG A CA 1
ATOM 2348 C C . ARG A 1 309 ? -44.174 3.267 47.670 1.00 75.06 309 ARG A C 1
ATOM 2350 O O . ARG A 1 309 ? -44.532 3.176 46.500 1.00 75.06 309 ARG A O 1
ATOM 2357 N N . ASN A 1 310 ? -43.988 2.214 48.461 1.00 69.38 310 ASN A N 1
ATOM 2358 C CA . ASN A 1 310 ? -44.257 0.836 48.060 1.00 69.38 310 ASN A CA 1
ATOM 2359 C C . ASN A 1 310 ? -45.722 0.416 48.294 1.00 69.38 310 ASN A C 1
ATOM 2361 O O . ASN A 1 310 ? -46.052 -0.754 48.114 1.00 69.38 310 ASN A O 1
ATOM 2365 N N . GLY A 1 311 ? -46.607 1.362 48.635 1.00 74.06 311 GLY A N 1
ATOM 2366 C CA . GLY A 1 311 ? -48.053 1.149 48.696 1.00 74.06 311 GLY A CA 1
ATOM 2367 C C . GLY A 1 311 ? -48.560 0.517 49.992 1.00 74.06 311 GLY A C 1
ATOM 2368 O O . GLY A 1 311 ? -49.668 -0.013 50.001 1.00 74.06 311 GLY A O 1
ATOM 2369 N N . ILE A 1 312 ? -47.774 0.550 51.073 1.00 70.75 312 ILE A N 1
ATOM 2370 C CA . ILE A 1 312 ? -48.229 0.107 52.398 1.00 70.75 312 ILE A CA 1
ATOM 2371 C C . ILE A 1 312 ? -49.263 1.101 52.933 1.00 70.75 312 ILE A C 1
ATOM 2373 O O . ILE A 1 312 ? -49.051 2.314 52.870 1.00 70.75 312 ILE A O 1
ATOM 2377 N N . ALA A 1 313 ? -50.371 0.579 53.463 1.00 80.69 313 ALA A N 1
ATOM 2378 C CA . ALA A 1 313 ? -51.456 1.391 54.000 1.00 80.69 313 ALA A CA 1
ATOM 2379 C C . ALA A 1 313 ? -50.978 2.267 55.171 1.00 80.69 313 ALA A C 1
ATOM 2381 O O . ALA A 1 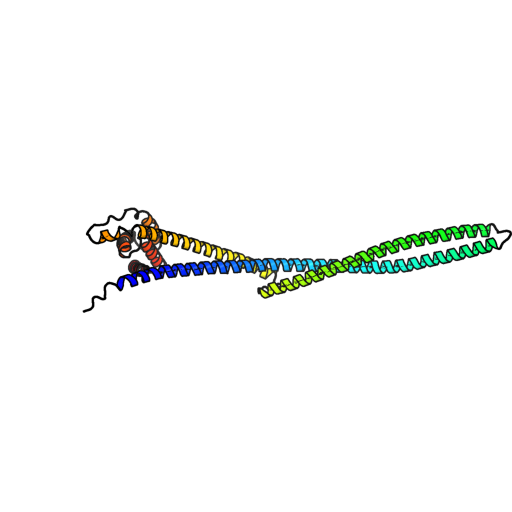313 ? -50.135 1.856 55.972 1.00 80.69 313 ALA A O 1
ATOM 2382 N N . LYS A 1 314 ? -51.518 3.488 55.273 1.00 80.69 314 LYS A N 1
ATOM 2383 C CA . LYS A 1 314 ? -51.080 4.529 56.222 1.00 80.69 314 LYS A CA 1
ATOM 2384 C C . LYS A 1 314 ? -51.061 4.054 57.681 1.00 80.69 314 LYS A C 1
ATOM 2386 O O . LYS A 1 314 ? -50.147 4.390 58.433 1.00 80.69 314 LYS A O 1
ATOM 2391 N N . ASP A 1 315 ? -52.051 3.263 58.071 1.00 83.06 315 ASP A N 1
ATOM 2392 C CA . ASP A 1 315 ? -52.207 2.670 59.401 1.00 83.06 315 ASP A CA 1
ATOM 2393 C C . ASP A 1 315 ? -51.231 1.513 59.677 1.00 83.06 315 ASP A C 1
ATOM 2395 O O . ASP A 1 315 ? -50.917 1.229 60.836 1.00 83.06 315 ASP A O 1
ATOM 2399 N N . GLU A 1 316 ? -50.668 0.902 58.634 1.00 76.50 316 GLU A N 1
ATOM 2400 C CA . GLU A 1 316 ? -49.702 -0.196 58.733 1.00 76.50 316 GLU A CA 1
ATOM 2401 C C . GLU A 1 316 ? -48.239 0.267 58.685 1.00 76.50 316 GLU A C 1
ATOM 2403 O O . GLU A 1 316 ? -47.338 -0.488 59.060 1.00 76.50 316 GLU A O 1
ATOM 2408 N N . LEU A 1 317 ? -47.980 1.518 58.289 1.00 80.38 317 LEU A N 1
ATOM 2409 C CA . LEU A 1 317 ? -46.626 2.046 58.092 1.00 80.38 317 LEU A CA 1
ATOM 2410 C C . LEU A 1 317 ? -45.734 1.931 59.331 1.00 80.38 317 LEU A C 1
ATOM 2412 O O . LEU A 1 317 ? -44.554 1.610 59.201 1.00 80.38 317 LEU A O 1
ATOM 2416 N N . PHE A 1 318 ? -46.277 2.158 60.529 1.00 82.56 318 PHE A N 1
ATOM 2417 C CA . PHE A 1 318 ? -45.503 2.027 61.768 1.00 82.56 318 PHE A CA 1
ATOM 2418 C C . PHE A 1 318 ? -45.213 0.574 62.122 1.00 82.56 318 PHE A C 1
ATOM 2420 O O . PHE A 1 318 ? -44.098 0.278 62.530 1.00 82.56 318 PHE A O 1
ATOM 2427 N N . ASN A 1 319 ? -46.157 -0.341 61.905 1.00 74.62 319 ASN A N 1
ATOM 2428 C CA . ASN A 1 319 ? -45.933 -1.766 62.156 1.00 74.62 319 ASN A CA 1
ATOM 2429 C C . ASN A 1 319 ? -44.902 -2.336 61.171 1.00 74.62 319 ASN A C 1
ATOM 2431 O O . ASN A 1 319 ? -44.028 -3.119 61.554 1.00 74.62 319 ASN A O 1
ATOM 2435 N N . PHE A 1 320 ? -44.961 -1.898 59.910 1.00 73.94 320 PHE A N 1
ATOM 2436 C CA . PHE A 1 320 ? -43.951 -2.199 58.903 1.00 73.94 320 PHE A CA 1
ATOM 2437 C C . PHE A 1 320 ? -42.585 -1.635 59.299 1.00 73.94 320 PHE A C 1
ATOM 2439 O O . PHE A 1 320 ? -41.595 -2.365 59.293 1.00 73.94 320 PHE A O 1
ATOM 2446 N N . ALA A 1 321 ? -42.526 -0.358 59.680 1.00 71.75 321 ALA A N 1
ATOM 2447 C CA . ALA A 1 321 ? -41.276 0.300 60.020 1.00 71.75 321 ALA A CA 1
ATOM 2448 C C . ALA A 1 321 ? -40.655 -0.238 61.313 1.00 71.75 321 ALA A C 1
ATOM 2450 O O . ALA A 1 321 ? -39.441 -0.395 61.384 1.00 71.75 321 ALA A O 1
ATOM 2451 N N . GLU A 1 322 ? -41.475 -0.596 62.299 1.00 69.81 322 GLU A N 1
ATOM 2452 C CA . GLU A 1 322 ? -41.069 -1.294 63.515 1.00 69.81 322 GLU A CA 1
ATOM 2453 C C . GLU A 1 322 ? -40.507 -2.681 63.198 1.00 69.81 322 GLU A C 1
ATOM 2455 O O . GLU A 1 322 ? -39.450 -3.047 63.713 1.00 69.81 322 GLU A O 1
ATOM 2460 N N . SER A 1 323 ? -41.170 -3.435 62.317 1.00 58.97 323 SER A N 1
ATOM 2461 C CA . SER A 1 323 ? -40.689 -4.745 61.870 1.00 58.97 323 SER A CA 1
ATOM 2462 C C . SER A 1 323 ? -39.361 -4.612 61.124 1.00 58.97 323 SER A C 1
ATOM 2464 O O . SER A 1 323 ? -38.398 -5.292 61.460 1.00 58.97 323 SER A O 1
ATOM 2466 N N . ALA A 1 324 ? -39.263 -3.677 60.179 1.00 53.09 324 ALA A N 1
ATOM 2467 C CA . ALA A 1 324 ? -38.044 -3.407 59.424 1.00 53.09 324 ALA A CA 1
ATOM 2468 C C . ALA A 1 324 ? -36.899 -2.892 60.315 1.00 53.09 324 ALA A C 1
ATOM 2470 O O . ALA A 1 324 ? -35.758 -3.312 60.139 1.00 53.09 324 ALA A O 1
ATOM 2471 N N . ALA A 1 325 ? -37.189 -2.042 61.304 1.00 52.41 325 ALA A N 1
ATOM 2472 C CA . ALA A 1 325 ? -36.209 -1.551 62.269 1.00 52.41 325 ALA A CA 1
ATOM 2473 C C . ALA A 1 325 ? -35.698 -2.680 63.174 1.00 52.41 325 ALA A C 1
ATOM 2475 O O . ALA A 1 325 ? -34.491 -2.836 63.311 1.00 52.41 325 ALA A O 1
ATOM 2476 N N . LYS A 1 326 ? -36.588 -3.528 63.708 1.00 58.56 326 LYS A N 1
ATOM 2477 C CA . LYS A 1 326 ? -36.213 -4.719 64.495 1.00 58.56 326 LYS A CA 1
ATOM 2478 C C . LYS A 1 326 ? -35.484 -5.783 63.673 1.00 58.56 326 LYS A C 1
ATOM 2480 O O . LYS A 1 326 ? -34.759 -6.586 64.238 1.00 58.56 326 LYS A O 1
ATOM 2485 N N . MET A 1 327 ? -35.682 -5.805 62.356 1.00 45.22 327 MET A N 1
ATOM 2486 C CA . MET A 1 327 ? -34.936 -6.664 61.429 1.00 45.22 327 MET A CA 1
ATOM 2487 C C . MET A 1 327 ? -33.593 -6.055 60.993 1.00 45.22 327 MET A C 1
ATOM 2489 O O . MET A 1 327 ? -32.741 -6.770 60.468 1.00 45.22 327 MET A O 1
ATOM 2493 N N . SER A 1 328 ? -33.413 -4.742 61.169 1.00 35.38 328 SER A N 1
ATOM 2494 C CA . SER A 1 328 ? -32.208 -3.987 60.801 1.00 35.38 328 SER A CA 1
ATOM 2495 C C . SER A 1 328 ? -31.194 -3.862 61.948 1.00 35.38 328 SER A C 1
ATOM 2497 O O . SER A 1 328 ? -30.114 -3.297 61.743 1.00 35.38 328 SER A O 1
ATOM 2499 N N . VAL A 1 329 ? -31.564 -4.342 63.133 1.00 38.97 329 VAL A N 1
ATOM 2500 C CA . VAL A 1 329 ? -30.874 -4.224 64.420 1.00 38.97 329 VAL A CA 1
ATOM 2501 C C . VAL A 1 329 ? -30.483 -5.632 64.854 1.00 38.97 329 VAL A C 1
ATOM 2503 O O . VAL A 1 329 ? -31.388 -6.438 65.142 1.00 38.97 329 VAL A O 1
#

Secondary structure (DSSP, 8-state):
----SSSSHHHHHHHHHHHHHHHHHHHHHHHHHHHHHHHHHHHHHHHHHHHHHHHHHHHHHHHHHHHHHHHHHHHHHHHHHHHHHHHHHHHHHHHHHHHHHHHHHHHHHHHHH-SS--HHHHHHHHHHHHHHHHHHHHHHHHHHHHHHHHHHHHHHHHHHHHHHHHHHHHHHHHHHHHHHHHHTT--GGGHHHHHHHHHHHHHHHHHHHHHHHHHHHHHHHHHHHHHHHHHHHHHSTTTSSGGGGS-------GGGTTHHHHHHHHHHHH-TT--HHHHHHHHHHHHHHHHHTTS-HHHHHHHHHHHHHTT--TTTHHHHHHHHHHH--

pLDDT: mean 75.78, std 20.69, range [28.66, 98.25]

Radius of gyration: 50.46 Å; chains: 1; bounding box: 104×47×149 Å